Protein AF-A0A359CI62-F1 (afdb_monomer_lite)

Secondary structure (DSSP, 8-state):
---HHHHHHHHHHHHHIIIIIHHHTGGGT-HHHHHHHHHHHHHHHHHHHHHHHHHHHHH-GGGS-SS---PPPHHHHHHHHHHHHHHHHHHHHHHHHHHHHHHHHHHHHHHHHHHHHHHHHHHHHTS-HHHHHHHHHHHHHHHHH-HHHHHHHHHHHHHHHHIIIIIT-SS-EEHHHHHHHHHHHHHHHHTTS-TTEEEEEEEE--TT---EE-TTTTHHHHHHHHHHS--SSS-EEEEEEEE-

Radius of gyration: 39.02 Å; chains: 1; bounding box: 90×41×99 Å

Foldseek 3Di:
DDDPLLVVLLVVLLCCLQPPLCVPAVVVVNVVVSVVVLVVSLVVSLVCVVVVVVVVCVVCVVPPPPDPPVPPDSVVVSVVSSVVSVVSSVVSNVVVVVVVVVVVVVVVVVVVVVVVVVVVVVLVPLDDPVVVVVLVVLLVVCVVVPVVLSVVLVVLVVVLVCCSPPVQPDQKDFPLSLVVNVVSVVVNLVSVADPLEEEAEAAADDNPGPDIDRHSPCVVVVVCCSVPQGDPPHRGYHYYHHHD

Structure (mmCIF, N/CA/C/O backbone):
data_AF-A0A359CI62-F1
#
_entry.id   AF-A0A359CI62-F1
#
loop_
_atom_site.group_PDB
_atom_site.id
_atom_site.type_symbol
_atom_site.label_atom_id
_atom_site.label_alt_id
_atom_site.label_comp_id
_atom_site.label_asym_id
_atom_site.label_entity_id
_atom_site.label_seq_id
_atom_site.pdbx_PDB_ins_code
_atom_site.Cartn_x
_atom_site.Cartn_y
_atom_site.Cartn_z
_atom_site.occupancy
_atom_site.B_iso_or_equiv
_atom_site.auth_seq_id
_atom_site.auth_comp_id
_atom_site.auth_asym_id
_atom_site.auth_atom_id
_atom_site.pdbx_PDB_model_num
ATOM 1 N N . MET A 1 1 ? 40.832 14.333 -34.662 1.00 48.12 1 MET A N 1
ATOM 2 C CA . MET A 1 1 ? 39.454 14.863 -34.586 1.00 48.12 1 MET A CA 1
ATOM 3 C C . MET A 1 1 ? 38.521 13.876 -35.266 1.00 48.12 1 MET A C 1
ATOM 5 O O . MET A 1 1 ? 38.880 13.389 -36.332 1.00 48.12 1 MET A O 1
ATOM 9 N N . ARG A 1 2 ? 37.396 13.521 -34.630 1.00 62.22 2 ARG A N 1
ATOM 10 C CA . ARG A 1 2 ? 36.335 12.732 -35.280 1.00 62.22 2 ARG A CA 1
ATOM 11 C C . ARG A 1 2 ? 35.661 13.588 -36.348 1.00 62.22 2 ARG A C 1
ATOM 13 O O . ARG A 1 2 ? 35.608 14.807 -36.196 1.00 62.22 2 ARG A O 1
ATOM 20 N N . SER A 1 3 ? 35.203 12.973 -37.430 1.00 77.56 3 SER A N 1
ATOM 21 C CA . SER A 1 3 ? 34.545 13.717 -38.504 1.00 77.56 3 SER A CA 1
ATOM 22 C C . SER A 1 3 ? 33.112 14.093 -38.096 1.00 77.56 3 SER A C 1
ATOM 24 O O . SER A 1 3 ? 32.479 13.397 -37.300 1.00 77.56 3 SER A O 1
ATOM 26 N N . VAL A 1 4 ? 32.581 15.192 -38.640 1.00 81.31 4 VAL A N 1
ATOM 27 C CA . VAL A 1 4 ? 31.184 15.611 -38.404 1.00 81.31 4 VAL A CA 1
ATOM 28 C C . VAL A 1 4 ? 30.179 14.470 -38.681 1.00 81.31 4 VAL A C 1
ATOM 30 O O . VAL A 1 4 ? 29.302 14.249 -37.844 1.00 81.31 4 VAL A O 1
ATOM 33 N N . PRO A 1 5 ? 30.326 13.660 -39.754 1.00 81.50 5 PRO A N 1
ATOM 34 C CA . PRO A 1 5 ? 29.465 12.497 -39.984 1.00 81.50 5 PRO A CA 1
ATOM 35 C C . PRO A 1 5 ? 29.514 11.437 -38.868 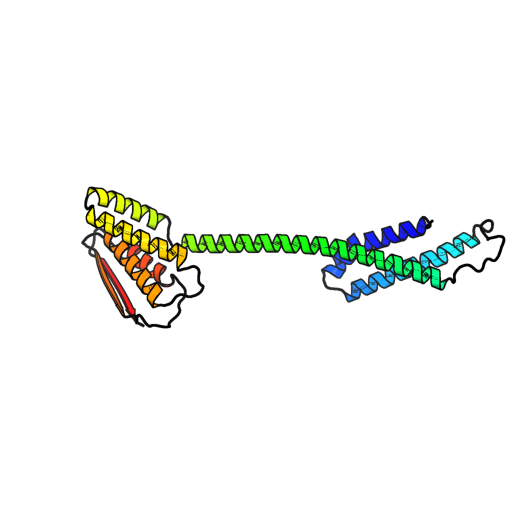1.00 81.50 5 PRO A C 1
ATOM 37 O O . PRO A 1 5 ? 28.474 10.880 -38.506 1.00 81.50 5 PRO A O 1
ATOM 40 N N . GLU A 1 6 ? 30.692 11.163 -38.291 1.00 80.19 6 GLU A N 1
ATOM 41 C CA . GLU A 1 6 ? 30.827 10.218 -37.169 1.00 80.19 6 GLU A CA 1
ATOM 42 C C . GLU A 1 6 ? 30.037 10.710 -35.944 1.00 80.19 6 GLU A C 1
ATOM 44 O O . GLU A 1 6 ? 29.322 9.930 -35.316 1.00 80.19 6 GLU A O 1
ATOM 49 N N . MET A 1 7 ? 30.108 12.009 -35.632 1.00 86.25 7 MET A N 1
ATOM 50 C CA . MET A 1 7 ? 29.365 12.603 -34.511 1.00 86.25 7 MET A CA 1
ATOM 51 C C . MET A 1 7 ? 27.849 12.521 -34.715 1.00 86.25 7 MET A C 1
ATOM 53 O O . MET A 1 7 ? 27.131 12.111 -33.802 1.00 86.25 7 MET A O 1
ATOM 57 N N . LEU A 1 8 ? 27.366 12.839 -35.921 1.00 88.44 8 LEU A N 1
ATOM 58 C CA . LEU A 1 8 ? 25.945 12.735 -36.267 1.00 88.44 8 LEU A CA 1
ATOM 59 C C . LEU A 1 8 ? 25.423 11.302 -36.133 1.00 88.44 8 LEU A C 1
ATOM 61 O O . LEU A 1 8 ? 24.310 11.094 -35.658 1.00 88.44 8 LEU A O 1
ATOM 65 N N . SER A 1 9 ? 26.242 10.308 -36.476 1.00 87.69 9 SER A N 1
ATOM 66 C CA . SER A 1 9 ? 25.863 8.898 -36.339 1.00 87.69 9 SER A CA 1
ATOM 67 C C . SER A 1 9 ? 25.713 8.465 -34.887 1.00 87.69 9 SER A C 1
ATOM 69 O O . SER A 1 9 ? 24.786 7.725 -34.567 1.00 87.69 9 SER A O 1
ATOM 71 N N . PHE A 1 10 ? 26.572 8.953 -33.986 1.00 89.31 10 PHE A N 1
ATOM 72 C CA . PHE A 1 10 ? 26.412 8.678 -32.556 1.00 89.31 10 PHE A CA 1
ATOM 73 C C . PHE A 1 10 ? 25.137 9.298 -31.995 1.00 89.31 10 PHE A C 1
ATOM 75 O O . PHE A 1 10 ? 24.418 8.625 -31.260 1.00 89.31 10 PHE A O 1
ATOM 82 N N . LEU A 1 11 ? 24.837 10.547 -32.365 1.00 92.12 11 LEU A N 1
ATOM 83 C CA . LEU A 1 11 ? 23.599 11.209 -31.955 1.00 92.12 11 LEU A CA 1
ATOM 84 C C . LEU A 1 11 ? 22.376 10.458 -32.486 1.00 92.12 11 LEU A C 1
ATOM 86 O O . LEU A 1 11 ? 21.442 10.206 -31.730 1.00 92.12 11 LEU A O 1
ATOM 90 N N . LEU A 1 12 ? 22.403 10.039 -33.752 1.00 92.44 12 LEU A N 1
ATOM 91 C CA . LEU A 1 12 ? 21.307 9.297 -34.367 1.00 92.44 12 LEU A CA 1
ATOM 92 C C . LEU A 1 12 ? 21.067 7.960 -33.658 1.00 92.44 12 LEU A C 1
ATOM 94 O O . LEU A 1 12 ? 19.936 7.687 -33.262 1.00 92.44 12 LEU A O 1
ATOM 98 N N . VAL A 1 13 ? 22.111 7.152 -33.434 1.00 93.44 13 VAL A N 1
ATOM 99 C CA . VAL A 1 13 ? 21.974 5.874 -32.711 1.00 93.44 13 VAL A CA 1
ATOM 100 C C . VAL A 1 13 ? 21.476 6.088 -31.293 1.00 93.44 13 VAL A C 1
ATOM 102 O O . VAL A 1 13 ? 20.589 5.356 -30.855 1.00 93.44 13 VAL A O 1
ATOM 105 N N . PHE A 1 14 ? 22.023 7.082 -30.589 1.00 94.44 14 PHE A N 1
ATOM 106 C CA . PHE A 1 14 ? 21.617 7.391 -29.226 1.00 94.44 14 PHE A CA 1
ATOM 107 C C . PHE A 1 14 ? 20.137 7.755 -29.163 1.00 94.44 14 PHE A C 1
ATOM 109 O O . PHE A 1 14 ? 19.388 7.117 -28.432 1.00 94.44 14 PHE A O 1
ATOM 116 N N . TYR A 1 15 ? 19.694 8.739 -29.948 1.00 93.88 15 TYR A N 1
ATOM 117 C CA . TYR A 1 15 ? 18.324 9.236 -29.875 1.00 93.88 15 TYR A CA 1
ATOM 118 C C . TYR A 1 15 ? 17.301 8.239 -30.414 1.00 93.88 15 TYR A C 1
ATOM 120 O O . TYR A 1 15 ? 16.220 8.115 -29.837 1.00 93.88 15 TYR A O 1
ATOM 128 N N . LEU A 1 16 ? 17.635 7.484 -31.464 1.00 94.38 16 LEU A N 1
ATOM 129 C CA . LEU A 1 16 ? 16.753 6.444 -31.993 1.00 94.38 16 LEU A CA 1
ATOM 130 C C . LEU A 1 16 ? 16.587 5.311 -30.972 1.00 94.38 16 LEU A C 1
ATOM 132 O O . LEU A 1 16 ? 15.461 4.878 -30.711 1.00 94.38 16 LEU A O 1
ATOM 136 N N . ASN A 1 17 ? 17.671 4.891 -30.310 1.00 94.94 17 ASN A N 1
ATOM 137 C CA . ASN A 1 17 ? 17.558 3.940 -29.209 1.00 94.94 17 ASN A CA 1
ATOM 138 C C . ASN A 1 17 ? 16.770 4.508 -28.034 1.00 94.94 17 ASN A C 1
ATOM 140 O O . ASN A 1 17 ? 15.806 3.887 -27.581 1.00 94.94 17 ASN A O 1
ATOM 144 N N . TYR A 1 18 ? 17.151 5.701 -27.580 1.00 93.38 18 TYR A N 1
ATOM 145 C CA . TYR A 1 18 ? 16.570 6.360 -26.423 1.00 93.38 18 TYR A CA 1
ATOM 146 C C . TYR A 1 18 ? 15.063 6.561 -26.600 1.00 93.38 18 TYR A C 1
ATOM 148 O O . TYR A 1 18 ? 14.291 6.123 -25.749 1.00 93.38 18 TYR A O 1
ATOM 156 N N . PHE A 1 19 ? 14.599 7.161 -27.699 1.00 93.38 19 PHE A N 1
ATOM 157 C CA . PHE A 1 19 ? 13.183 7.499 -27.875 1.00 93.38 19 PHE A CA 1
ATOM 158 C C . PHE A 1 19 ? 12.323 6.368 -28.446 1.00 93.38 19 PHE A C 1
ATOM 160 O O . PHE A 1 19 ? 11.166 6.245 -28.034 1.00 93.38 19 PHE A O 1
ATOM 167 N N . VAL A 1 20 ? 12.860 5.539 -29.349 1.00 93.94 20 VAL A N 1
ATOM 168 C CA . VAL A 1 20 ? 12.059 4.578 -30.126 1.00 93.94 20 VAL A CA 1
ATOM 169 C C . VAL A 1 20 ? 12.298 3.144 -29.663 1.00 93.94 20 VAL A C 1
ATOM 171 O O . VAL A 1 20 ? 11.398 2.542 -29.074 1.00 93.94 20 VAL A O 1
ATOM 174 N N . LEU A 1 21 ? 13.498 2.592 -29.879 1.00 92.06 21 LEU A N 1
ATOM 175 C CA . LEU A 1 21 ? 13.750 1.153 -29.697 1.00 92.06 21 LEU A CA 1
ATOM 176 C C . LEU A 1 21 ? 13.580 0.705 -28.245 1.00 92.06 21 LEU A C 1
ATOM 178 O O . LEU A 1 21 ? 12.961 -0.328 -27.984 1.00 92.06 21 LEU A O 1
ATOM 182 N N . ILE A 1 22 ? 14.076 1.488 -27.284 1.00 93.50 22 ILE A N 1
ATOM 183 C CA . ILE A 1 22 ? 13.964 1.125 -25.870 1.00 93.50 22 ILE A CA 1
ATOM 184 C C . ILE A 1 22 ? 12.496 1.150 -25.426 1.00 93.50 22 ILE A C 1
ATOM 186 O O . ILE A 1 22 ? 11.998 0.175 -24.862 1.00 93.50 22 ILE A O 1
ATOM 190 N N . LYS A 1 23 ? 11.775 2.236 -25.732 1.00 90.19 23 LYS A N 1
ATOM 191 C CA . LYS A 1 23 ? 10.378 2.414 -25.310 1.00 90.19 23 LYS A CA 1
ATOM 192 C C . LYS A 1 23 ? 9.434 1.414 -25.983 1.00 90.19 23 LYS A C 1
ATOM 194 O O . LYS A 1 23 ? 8.545 0.877 -25.328 1.00 90.19 23 LYS A O 1
ATOM 199 N N . GLN A 1 24 ? 9.591 1.185 -27.286 1.00 91.44 24 GLN A N 1
ATOM 200 C CA . GLN A 1 24 ? 8.644 0.384 -28.064 1.00 91.44 24 GLN A CA 1
ATOM 201 C C . GLN A 1 24 ? 8.958 -1.112 -28.062 1.00 91.44 24 GLN A C 1
ATOM 203 O O . GLN A 1 24 ? 8.027 -1.902 -28.210 1.00 91.44 24 GLN A O 1
ATOM 208 N N . VAL A 1 25 ? 10.227 -1.501 -27.895 1.00 91.44 25 VAL A N 1
ATOM 209 C CA . VAL A 1 25 ? 10.670 -2.893 -28.065 1.00 91.44 25 VAL A CA 1
ATOM 210 C C . VAL A 1 25 ? 11.227 -3.454 -26.758 1.00 91.44 25 VAL A C 1
ATOM 212 O O . VAL A 1 25 ? 10.663 -4.408 -26.220 1.00 91.44 25 VAL A O 1
ATOM 215 N N . LEU A 1 26 ? 12.271 -2.833 -26.193 1.00 91.44 26 LEU A N 1
ATOM 216 C CA . LEU A 1 26 ? 12.940 -3.352 -24.991 1.00 91.44 26 LEU A CA 1
ATOM 217 C C . LEU A 1 26 ? 11.992 -3.395 -23.787 1.00 91.44 26 LEU A C 1
ATOM 219 O O . LEU A 1 26 ? 11.875 -4.415 -23.112 1.00 91.44 26 LEU A O 1
ATOM 223 N N . PHE A 1 27 ? 11.257 -2.310 -23.540 1.00 91.88 27 PHE A N 1
ATOM 224 C CA . PHE A 1 27 ? 10.340 -2.230 -22.403 1.00 91.88 27 PHE A CA 1
ATOM 225 C C . PHE A 1 27 ? 9.080 -3.087 -22.549 1.00 91.88 27 PHE A C 1
ATOM 227 O O . PHE A 1 27 ? 8.447 -3.365 -21.532 1.00 91.88 27 PHE A O 1
ATOM 234 N N . LYS A 1 28 ? 8.766 -3.562 -23.762 1.00 91.44 28 LYS A N 1
ATOM 235 C CA . LYS A 1 28 ? 7.701 -4.544 -24.021 1.00 91.44 28 LYS A CA 1
ATOM 236 C C . LYS A 1 28 ? 8.170 -6.002 -23.883 1.00 91.44 28 LYS A C 1
ATOM 238 O O . LYS A 1 28 ? 7.421 -6.907 -24.226 1.00 91.44 28 LYS A O 1
ATOM 243 N N . GLY A 1 29 ? 9.408 -6.240 -23.436 1.00 90.00 29 GLY A N 1
ATOM 244 C CA . GLY A 1 29 ? 9.966 -7.586 -23.250 1.00 90.00 29 GLY A CA 1
ATOM 245 C C . GLY A 1 29 ? 10.457 -8.264 -24.536 1.00 90.00 29 GLY A C 1
ATOM 246 O O . GLY A 1 29 ? 10.879 -9.417 -24.505 1.00 90.00 29 GLY A O 1
ATOM 247 N N . LYS A 1 30 ? 10.457 -7.561 -25.676 1.00 93.00 30 LYS A N 1
ATOM 248 C CA . LYS A 1 30 ? 10.885 -8.085 -26.984 1.00 93.00 30 LYS A CA 1
ATOM 249 C C . LYS A 1 30 ? 12.409 -7.988 -27.165 1.00 93.00 30 LYS A C 1
ATOM 251 O O . LYS A 1 30 ? 12.905 -7.388 -28.115 1.00 93.00 30 LYS A O 1
ATOM 256 N N . THR A 1 31 ? 13.183 -8.586 -26.258 1.00 91.06 31 THR A N 1
ATOM 257 C CA . THR A 1 31 ? 14.655 -8.442 -26.219 1.00 91.06 31 THR A CA 1
ATOM 258 C C . THR A 1 31 ? 15.344 -8.926 -27.502 1.00 91.06 31 THR A C 1
ATOM 260 O O . THR A 1 31 ? 16.281 -8.284 -27.971 1.00 91.06 31 THR A O 1
ATOM 263 N N . LYS A 1 32 ? 14.860 -10.013 -28.122 1.00 92.12 32 LYS A N 1
ATOM 264 C CA . LYS A 1 32 ? 15.421 -10.529 -29.387 1.00 92.12 32 LYS A CA 1
ATOM 265 C C . LYS A 1 32 ? 15.234 -9.543 -30.546 1.00 92.12 32 LYS A C 1
ATOM 267 O O . LYS A 1 32 ? 16.176 -9.299 -31.292 1.00 92.12 32 LYS A O 1
ATOM 272 N N . GLU A 1 33 ? 14.049 -8.938 -30.657 1.00 92.25 33 GLU A N 1
ATOM 273 C CA . GLU A 1 33 ? 13.757 -7.911 -31.668 1.00 92.25 33 GLU A CA 1
ATOM 274 C C . GLU A 1 33 ? 14.608 -6.655 -31.431 1.00 92.25 33 GLU A C 1
ATOM 276 O O . GLU A 1 33 ? 15.147 -6.088 -32.375 1.00 92.25 33 GLU A O 1
ATOM 281 N N . PHE A 1 34 ? 14.800 -6.252 -30.171 1.00 93.75 34 PHE A N 1
ATOM 282 C CA . PHE A 1 34 ? 15.654 -5.114 -29.821 1.00 93.75 34 PHE A CA 1
ATOM 283 C C . PHE A 1 34 ? 17.113 -5.320 -30.252 1.00 93.75 34 PHE A C 1
ATOM 285 O O . PHE A 1 34 ? 17.725 -4.405 -30.810 1.00 93.75 34 PHE A O 1
ATOM 292 N N . ILE A 1 35 ? 17.663 -6.517 -30.017 1.00 93.62 35 ILE A N 1
ATOM 293 C CA . ILE A 1 35 ? 19.017 -6.880 -30.455 1.00 93.62 35 ILE A CA 1
ATOM 294 C C . ILE A 1 35 ? 19.086 -6.880 -31.984 1.00 93.62 35 ILE A C 1
ATOM 296 O O . ILE A 1 35 ? 19.999 -6.282 -32.550 1.00 93.62 35 ILE A O 1
ATOM 300 N N . PHE A 1 36 ? 18.104 -7.489 -32.654 1.00 94.94 36 PHE A N 1
ATOM 301 C CA . PHE A 1 36 ? 18.047 -7.540 -34.114 1.00 94.94 36 PHE A CA 1
ATOM 302 C C . PHE A 1 36 ? 18.028 -6.139 -34.743 1.00 94.94 36 PHE A C 1
ATOM 304 O O . PHE A 1 36 ? 18.861 -5.842 -35.600 1.00 94.94 36 PHE A O 1
ATOM 311 N N . TYR A 1 37 ? 17.150 -5.246 -34.275 1.00 94.38 37 TYR A N 1
ATOM 312 C CA . TYR A 1 37 ? 17.080 -3.877 -34.787 1.00 94.38 37 TYR A CA 1
ATOM 313 C C . TYR A 1 37 ? 18.357 -3.076 -34.513 1.00 94.38 37 TYR A C 1
ATOM 315 O O . TYR A 1 37 ? 18.765 -2.288 -35.362 1.00 94.38 37 TYR A O 1
ATOM 323 N N . ASN A 1 38 ? 19.026 -3.289 -33.374 1.00 93.38 38 ASN A N 1
ATOM 324 C CA . ASN A 1 38 ? 20.305 -2.635 -33.092 1.00 93.38 38 ASN A CA 1
ATOM 325 C C . ASN A 1 38 ? 21.439 -3.147 -33.984 1.00 93.38 38 ASN A C 1
ATOM 327 O O . ASN A 1 38 ? 22.228 -2.342 -34.476 1.00 93.38 38 ASN A O 1
ATOM 331 N N . ILE A 1 39 ? 21.506 -4.454 -34.251 1.00 92.94 39 ILE A N 1
ATOM 332 C CA . ILE A 1 39 ? 22.463 -5.012 -35.217 1.00 92.94 39 ILE A CA 1
ATOM 333 C C . ILE A 1 39 ? 22.204 -4.417 -36.605 1.00 92.94 39 ILE A C 1
ATOM 335 O O . ILE A 1 39 ? 23.144 -3.951 -37.250 1.00 92.94 39 ILE A O 1
ATOM 339 N N . LEU A 1 40 ? 20.944 -4.361 -37.045 1.00 93.94 40 LEU A N 1
ATOM 340 C CA . LEU A 1 40 ? 20.565 -3.773 -38.332 1.00 93.94 40 LEU A CA 1
ATOM 341 C C . LEU A 1 40 ? 20.927 -2.279 -38.416 1.00 93.94 40 LEU A C 1
ATOM 343 O O . LEU A 1 40 ? 21.488 -1.828 -39.411 1.00 93.94 40 LEU A O 1
ATOM 347 N N . LEU A 1 41 ? 20.661 -1.513 -37.356 1.00 92.44 41 LEU A N 1
ATOM 348 C CA . LEU A 1 41 ? 20.977 -0.086 -37.283 1.00 92.44 41 LEU A CA 1
ATOM 349 C C . LEU A 1 41 ? 22.490 0.163 -37.350 1.00 92.44 41 LEU A C 1
ATOM 351 O O . LEU A 1 41 ? 22.952 0.994 -38.132 1.00 92.44 41 LEU A O 1
ATOM 355 N N . ILE A 1 42 ? 23.272 -0.569 -36.552 1.00 90.69 42 ILE A N 1
ATOM 356 C CA . ILE A 1 42 ? 24.731 -0.414 -36.490 1.00 90.69 42 ILE A CA 1
ATOM 357 C C . ILE A 1 42 ? 25.375 -0.835 -37.812 1.00 90.69 42 ILE A C 1
ATOM 359 O O . ILE A 1 42 ? 26.247 -0.127 -38.316 1.00 90.69 42 ILE A O 1
ATOM 363 N N . THR A 1 43 ? 24.939 -1.954 -38.396 1.00 88.75 43 THR A N 1
ATOM 364 C CA . THR A 1 43 ? 25.446 -2.419 -39.696 1.00 88.75 43 THR A CA 1
ATOM 365 C C . THR A 1 43 ? 25.083 -1.450 -40.820 1.00 88.75 43 THR A C 1
ATOM 367 O O . THR A 1 43 ? 25.960 -1.089 -41.603 1.00 88.75 43 THR A O 1
ATOM 370 N N . GLY A 1 44 ? 23.848 -0.940 -40.855 1.00 89.44 44 GLY A N 1
ATOM 371 C CA . GLY A 1 44 ? 23.417 0.067 -41.828 1.00 89.44 44 GLY A CA 1
ATOM 372 C C . GLY A 1 44 ? 24.247 1.353 -41.761 1.00 89.44 44 GLY A C 1
ATOM 373 O O . GLY A 1 44 ? 24.724 1.839 -42.786 1.00 89.44 44 GLY A O 1
ATOM 374 N N . ILE A 1 45 ? 24.504 1.866 -40.555 1.00 88.94 45 ILE A N 1
ATOM 375 C CA . ILE A 1 45 ? 25.352 3.051 -40.350 1.00 88.94 45 ILE A CA 1
ATOM 376 C C . ILE A 1 45 ? 26.810 2.769 -40.728 1.00 88.94 45 ILE A C 1
ATOM 378 O O . ILE A 1 45 ? 27.458 3.615 -41.345 1.00 88.94 45 ILE A O 1
ATOM 382 N N . ALA A 1 46 ? 27.336 1.585 -40.402 1.00 85.62 46 ALA A N 1
ATOM 383 C CA . ALA A 1 46 ? 28.700 1.203 -40.760 1.00 85.62 46 ALA A CA 1
ATOM 384 C C . ALA A 1 46 ? 28.901 1.134 -42.284 1.00 85.62 46 ALA A C 1
ATOM 386 O O . ALA A 1 46 ? 29.913 1.628 -42.786 1.00 85.62 46 ALA A O 1
ATOM 387 N N . LEU A 1 47 ? 27.930 0.583 -43.024 1.00 86.06 47 LEU A N 1
ATOM 388 C CA . LEU A 1 47 ? 27.953 0.554 -44.489 1.00 86.06 47 LEU A CA 1
ATOM 389 C C . LEU A 1 47 ? 27.840 1.963 -45.078 1.00 86.06 47 LEU A C 1
ATOM 391 O O . LEU A 1 47 ? 28.635 2.321 -45.946 1.00 86.06 47 LEU A O 1
ATOM 395 N N . LEU A 1 48 ? 26.919 2.788 -44.567 1.00 87.31 48 LEU A N 1
ATOM 396 C CA . LEU A 1 48 ? 26.758 4.179 -45.002 1.00 87.31 48 LEU A CA 1
ATOM 397 C C . LEU A 1 48 ? 28.057 4.972 -44.818 1.00 87.31 48 LEU A C 1
ATOM 399 O O . LEU A 1 48 ? 28.472 5.699 -45.719 1.00 87.31 48 LEU A O 1
ATOM 403 N N . MET A 1 49 ? 28.741 4.779 -43.690 1.00 83.00 49 MET A N 1
ATOM 404 C CA . MET A 1 49 ? 30.045 5.389 -43.429 1.00 83.00 49 MET A CA 1
ATOM 405 C C . MET A 1 49 ? 31.131 4.899 -44.383 1.00 83.00 49 MET A C 1
ATOM 407 O O . MET A 1 49 ? 31.916 5.705 -44.881 1.00 83.00 49 MET A O 1
ATOM 411 N N . HIS A 1 50 ? 31.189 3.592 -44.641 1.00 82.38 50 HIS A N 1
ATOM 412 C CA . HIS A 1 50 ? 32.197 3.010 -45.521 1.00 82.38 50 HIS A CA 1
ATOM 413 C C . HIS A 1 50 ? 32.047 3.514 -46.963 1.00 82.38 50 HIS A C 1
ATOM 415 O O . HIS A 1 50 ? 32.991 4.078 -47.519 1.00 82.38 50 HIS A O 1
ATOM 421 N N . TYR A 1 51 ? 30.851 3.387 -47.539 1.00 84.50 51 TYR A N 1
ATOM 422 C CA . TYR A 1 51 ? 30.588 3.814 -48.913 1.00 84.50 51 TYR A CA 1
ATOM 423 C C . TYR A 1 51 ? 30.580 5.334 -49.063 1.00 84.50 51 TYR A C 1
ATOM 425 O O . TYR A 1 51 ? 31.141 5.849 -50.027 1.00 84.50 51 TYR A O 1
ATOM 433 N N . GLY A 1 52 ? 30.025 6.071 -48.096 1.00 83.44 52 GLY A N 1
ATOM 434 C CA . GLY A 1 52 ? 30.055 7.534 -48.104 1.00 83.44 52 GLY A CA 1
ATOM 435 C C . GLY A 1 52 ? 31.484 8.079 -48.112 1.00 83.44 52 GLY A C 1
ATOM 436 O O . GLY A 1 52 ? 31.787 9.024 -48.841 1.00 83.44 52 GLY A O 1
ATOM 437 N N . TYR A 1 53 ? 32.393 7.438 -47.371 1.00 79.75 53 TYR A N 1
ATOM 438 C CA . TYR A 1 53 ? 33.804 7.813 -47.356 1.00 79.75 53 TYR A CA 1
ATOM 439 C C . TYR A 1 53 ? 34.542 7.477 -48.666 1.00 79.75 53 TYR A C 1
ATOM 441 O O . TYR A 1 53 ? 35.424 8.234 -49.075 1.00 79.75 53 TYR A O 1
ATOM 449 N N . GLU A 1 54 ? 34.207 6.370 -49.337 1.00 78.62 54 GLU A N 1
ATOM 450 C CA . GLU A 1 54 ? 34.753 6.046 -50.668 1.00 78.62 54 GLU A CA 1
ATOM 451 C C . GLU A 1 54 ? 34.237 7.013 -51.748 1.00 78.62 54 GLU A C 1
ATOM 453 O O . GLU A 1 54 ? 35.026 7.552 -52.525 1.00 78.62 54 GLU A O 1
ATOM 458 N N . ILE A 1 55 ? 32.935 7.320 -51.751 1.00 82.75 55 ILE A N 1
ATOM 459 C CA . ILE A 1 55 ? 32.317 8.261 -52.701 1.00 82.75 55 ILE A CA 1
ATOM 460 C C . ILE A 1 55 ? 32.900 9.669 -52.535 1.00 82.75 55 ILE A C 1
ATOM 462 O O . ILE A 1 55 ? 33.279 10.303 -53.520 1.00 82.75 55 ILE A O 1
ATOM 466 N N . TYR A 1 56 ? 33.048 10.147 -51.295 1.00 81.38 56 TYR A N 1
ATOM 467 C CA . TYR A 1 56 ? 33.656 11.451 -51.014 1.00 81.38 56 TYR A CA 1
ATOM 468 C C . TYR A 1 56 ? 35.086 11.562 -51.572 1.00 81.38 56 TYR A C 1
ATOM 470 O O . TYR A 1 56 ? 35.459 12.600 -52.124 1.00 81.38 56 TYR A O 1
ATOM 478 N N . ARG A 1 57 ? 35.877 10.482 -51.470 1.00 75.69 57 ARG A N 1
ATOM 479 C CA . ARG A 1 57 ? 37.242 10.399 -52.024 1.00 75.69 57 ARG A CA 1
ATOM 480 C C . ARG A 1 57 ? 37.275 10.294 -53.549 1.00 75.69 57 ARG A C 1
ATOM 482 O O . ARG A 1 57 ? 38.252 10.726 -54.163 1.00 75.69 57 ARG A O 1
ATOM 489 N N . PHE A 1 58 ? 36.250 9.702 -54.158 1.00 77.75 58 PHE A N 1
ATOM 490 C CA . PHE A 1 58 ? 36.115 9.646 -55.611 1.00 77.75 58 PHE A CA 1
ATOM 491 C C . PHE A 1 58 ? 35.808 11.030 -56.194 1.00 77.75 58 PHE A C 1
ATOM 493 O O . PHE A 1 58 ? 36.475 11.445 -57.139 1.00 77.75 58 PHE A O 1
ATOM 500 N N . LEU A 1 59 ? 34.857 11.749 -55.589 1.00 80.62 59 LEU A N 1
ATOM 501 C CA . LEU A 1 59 ? 34.397 13.061 -56.053 1.00 80.62 59 LEU A CA 1
ATOM 502 C C . LEU A 1 59 ? 35.414 14.183 -55.819 1.00 80.62 59 LEU A C 1
ATOM 504 O O . LEU A 1 59 ? 35.475 15.107 -56.622 1.00 80.62 59 LEU A O 1
ATOM 508 N N . ASN A 1 60 ? 36.230 14.100 -54.763 1.00 78.50 60 ASN A N 1
ATOM 509 C CA . ASN A 1 60 ? 37.237 15.117 -54.455 1.00 78.50 60 ASN A CA 1
ATOM 510 C C . ASN A 1 60 ? 38.663 14.540 -54.546 1.00 78.50 60 ASN A C 1
ATOM 512 O O . ASN A 1 60 ? 39.288 14.239 -53.521 1.00 78.50 60 ASN A O 1
ATOM 516 N N . PRO A 1 61 ? 39.203 14.366 -55.768 1.00 71.88 61 PRO A N 1
ATOM 517 C CA . PRO A 1 61 ? 40.509 13.749 -55.981 1.00 71.88 61 PRO A CA 1
ATOM 518 C C . PRO A 1 61 ? 41.681 14.563 -55.407 1.00 71.88 61 PRO A C 1
ATOM 520 O O . PRO A 1 61 ? 42.731 13.979 -55.144 1.00 71.88 61 PRO A O 1
ATOM 523 N N . GLU A 1 62 ? 41.509 15.862 -55.140 1.00 67.62 62 GLU A N 1
ATOM 524 C CA . GLU A 1 62 ? 42.524 16.719 -54.498 1.00 67.62 62 GLU A CA 1
ATOM 525 C C . GLU A 1 62 ? 42.843 16.315 -53.050 1.00 67.62 62 GLU A C 1
ATOM 527 O O . GLU A 1 62 ? 43.951 16.543 -52.569 1.00 67.62 62 GLU A O 1
ATOM 532 N N . PHE A 1 63 ? 41.913 15.641 -52.364 1.00 63.06 63 PHE A N 1
ATOM 533 C CA . PHE A 1 63 ? 42.129 15.120 -51.009 1.00 63.06 63 PHE A CA 1
ATOM 534 C C . PHE A 1 63 ? 42.757 13.720 -51.000 1.00 63.06 63 PHE A C 1
ATOM 536 O O . PHE A 1 63 ? 42.863 13.090 -49.942 1.00 63.06 63 PHE A O 1
ATOM 543 N N . ARG A 1 64 ? 43.188 13.199 -52.160 1.00 64.38 64 ARG A N 1
ATOM 544 C CA . ARG A 1 64 ? 43.985 11.970 -52.207 1.00 64.38 64 ARG A CA 1
ATOM 545 C C . ARG A 1 64 ? 45.359 12.268 -51.595 1.00 64.38 64 ARG A C 1
ATOM 547 O O . ARG A 1 64 ? 46.061 13.153 -52.079 1.00 64.38 64 ARG A O 1
ATOM 554 N N . PRO A 1 65 ? 45.782 11.553 -50.540 1.00 59.56 65 PRO A N 1
ATOM 555 C CA . PRO A 1 65 ? 47.071 11.820 -49.920 1.00 59.56 65 PRO A CA 1
ATOM 556 C C . PRO A 1 65 ? 48.200 11.600 -50.940 1.00 59.56 65 PRO A C 1
ATOM 558 O O . PRO A 1 65 ? 48.310 10.523 -51.523 1.00 59.56 65 PRO A O 1
ATOM 561 N N . ARG A 1 66 ? 49.063 12.613 -51.126 1.00 57.66 66 ARG A N 1
ATOM 562 C CA . ARG A 1 66 ? 50.236 12.582 -52.033 1.00 57.66 66 ARG A CA 1
ATOM 563 C C . ARG A 1 66 ? 51.230 11.451 -51.726 1.00 57.66 66 ARG A C 1
ATOM 565 O O . ARG A 1 66 ? 52.036 11.101 -52.578 1.00 57.66 66 ARG A O 1
ATOM 572 N N . PHE A 1 67 ? 51.145 10.852 -50.537 1.00 55.19 67 PHE A N 1
ATOM 573 C CA . PHE A 1 67 ? 51.906 9.674 -50.132 1.00 55.19 67 PHE A CA 1
ATOM 574 C C . PHE A 1 67 ? 50.962 8.529 -49.753 1.00 55.19 67 PHE A C 1
ATOM 576 O O . PHE A 1 67 ? 50.086 8.698 -48.901 1.00 55.19 67 PHE A O 1
ATOM 583 N N . ARG A 1 68 ? 51.200 7.330 -50.309 1.00 54.03 68 ARG A N 1
ATOM 584 C CA . ARG A 1 68 ? 50.633 6.054 -49.834 1.00 54.03 68 ARG A CA 1
ATOM 585 C C . ARG A 1 68 ? 51.199 5.721 -48.443 1.00 54.03 68 ARG A C 1
ATOM 587 O O . ARG A 1 68 ? 51.954 4.770 -48.275 1.00 54.03 68 ARG A O 1
ATOM 594 N N . ARG A 1 69 ? 50.839 6.483 -47.406 1.00 57.00 69 ARG A N 1
ATOM 595 C CA . ARG A 1 69 ? 50.884 5.938 -46.045 1.00 57.00 69 ARG A CA 1
ATOM 596 C C . ARG A 1 69 ? 49.842 4.828 -46.011 1.00 57.00 69 ARG A C 1
ATOM 598 O O . ARG A 1 69 ? 48.680 5.074 -46.327 1.00 57.00 69 ARG A O 1
ATOM 605 N N . ARG A 1 70 ? 50.266 3.603 -45.692 1.00 55.03 70 ARG A N 1
ATOM 606 C CA . ARG A 1 70 ? 49.369 2.464 -45.473 1.00 55.03 70 ARG A CA 1
ATOM 607 C C . ARG A 1 70 ? 48.478 2.845 -44.288 1.00 55.03 70 ARG A C 1
ATOM 609 O O . ARG A 1 70 ? 48.903 2.762 -43.141 1.00 55.03 70 ARG A O 1
ATOM 616 N N . GLY A 1 71 ? 47.307 3.408 -44.581 1.00 61.28 71 GLY A N 1
ATOM 617 C CA . GLY A 1 71 ? 46.327 3.761 -43.564 1.00 61.28 71 GLY A CA 1
ATOM 618 C C . GLY A 1 71 ? 45.923 2.516 -42.770 1.00 61.28 71 GLY A C 1
ATOM 619 O O . GLY A 1 71 ? 46.148 1.394 -43.239 1.00 61.28 71 GLY A O 1
ATOM 620 N N . PRO A 1 72 ? 45.347 2.684 -41.569 1.00 65.19 72 PRO A N 1
ATOM 621 C CA . PRO A 1 72 ? 44.819 1.555 -40.814 1.00 65.19 72 PRO A CA 1
ATOM 622 C C . PRO A 1 72 ? 43.863 0.728 -41.686 1.00 65.19 72 PRO A C 1
ATOM 624 O O . PRO A 1 72 ? 43.132 1.279 -42.511 1.00 65.19 72 PRO A O 1
ATOM 627 N N . SER A 1 73 ? 43.896 -0.597 -41.511 1.00 75.19 73 SER A N 1
ATOM 628 C CA . SER A 1 73 ? 43.059 -1.540 -42.265 1.00 75.19 73 SER A CA 1
ATOM 629 C C . SER A 1 73 ? 41.584 -1.102 -42.253 1.00 75.19 73 SER A C 1
ATOM 631 O O . SER A 1 73 ? 41.098 -0.697 -41.191 1.00 75.19 73 SER A O 1
ATOM 633 N N . PRO A 1 74 ? 40.836 -1.221 -43.368 1.00 73.38 74 PRO A N 1
ATOM 634 C CA . PRO A 1 74 ? 39.400 -0.929 -43.402 1.00 73.38 74 PRO A CA 1
ATOM 635 C C . PRO A 1 74 ? 38.618 -1.634 -42.284 1.00 73.38 74 PRO A C 1
ATOM 637 O O . PRO A 1 74 ? 37.726 -1.046 -41.676 1.00 73.38 74 PRO A O 1
ATOM 640 N N . TRP A 1 75 ? 39.028 -2.856 -41.930 1.00 73.81 75 TRP A N 1
ATOM 641 C CA . TRP A 1 75 ? 38.460 -3.618 -40.818 1.00 73.81 75 TRP A CA 1
ATOM 642 C C . TRP A 1 75 ? 38.645 -2.939 -39.460 1.00 73.81 75 TRP A C 1
ATOM 644 O O . TRP A 1 75 ? 37.724 -2.933 -38.650 1.00 73.81 75 TRP A O 1
ATOM 654 N N . PHE A 1 76 ? 39.796 -2.310 -39.216 1.00 80.81 76 PHE A N 1
ATOM 655 C CA . PHE A 1 76 ? 40.042 -1.576 -37.974 1.00 80.81 76 PHE A CA 1
ATOM 656 C C . PHE A 1 76 ? 39.096 -0.376 -37.836 1.00 80.81 76 PHE A C 1
ATOM 658 O O . PHE A 1 76 ? 38.558 -0.133 -36.757 1.00 80.81 76 PHE A O 1
ATOM 665 N N . PHE A 1 77 ? 38.845 0.351 -38.930 1.00 76.44 77 PHE A N 1
ATOM 666 C CA . PHE A 1 77 ? 37.902 1.472 -38.940 1.00 76.44 77 PHE A CA 1
ATOM 667 C C . PHE A 1 77 ? 36.467 1.012 -38.642 1.00 76.44 77 PHE A C 1
ATOM 669 O O . PHE A 1 77 ? 35.795 1.606 -37.798 1.00 76.44 77 PHE A O 1
ATOM 676 N N . VAL A 1 78 ? 36.023 -0.078 -39.279 1.00 79.38 78 VAL A N 1
ATOM 677 C CA . VAL A 1 78 ? 34.689 -0.658 -39.060 1.00 79.38 78 VAL A CA 1
ATOM 678 C C . VAL A 1 78 ? 34.524 -1.130 -37.617 1.00 79.38 78 VAL A C 1
ATOM 680 O O . VAL A 1 78 ? 33.568 -0.727 -36.957 1.00 79.38 78 VAL A O 1
ATOM 683 N N . ILE A 1 79 ? 35.477 -1.909 -37.095 1.00 83.25 79 ILE A N 1
ATOM 684 C CA . ILE A 1 79 ? 35.429 -2.429 -35.722 1.00 83.25 79 ILE A CA 1
ATOM 685 C C . ILE A 1 79 ? 35.406 -1.278 -34.711 1.00 83.25 79 ILE A C 1
ATOM 687 O O . ILE A 1 79 ? 34.549 -1.259 -33.833 1.00 83.25 79 ILE A O 1
ATOM 691 N N . ARG A 1 80 ? 36.285 -0.278 -34.856 1.00 84.69 80 ARG A N 1
ATOM 692 C CA . ARG A 1 80 ? 36.355 0.890 -33.957 1.00 84.69 80 ARG A CA 1
ATOM 693 C C . ARG A 1 80 ? 35.049 1.696 -33.921 1.00 84.69 80 ARG A C 1
ATOM 695 O O . ARG A 1 80 ? 34.650 2.201 -32.869 1.00 84.69 80 ARG A O 1
ATOM 702 N N . ASN A 1 81 ? 34.397 1.873 -35.069 1.00 83.31 81 ASN A N 1
ATOM 703 C CA . ASN A 1 81 ? 33.133 2.605 -35.132 1.00 83.31 81 ASN A CA 1
ATOM 704 C C . ASN A 1 81 ? 31.977 1.763 -34.579 1.00 83.31 81 ASN A C 1
ATOM 706 O O . ASN A 1 81 ? 31.179 2.279 -33.801 1.00 83.31 81 ASN A O 1
ATOM 710 N N . ALA A 1 82 ? 31.935 0.465 -34.891 1.00 84.88 82 ALA A N 1
ATOM 711 C CA . ALA A 1 82 ? 30.948 -0.460 -34.339 1.00 84.88 82 ALA A CA 1
ATOM 712 C C . ALA A 1 82 ? 31.033 -0.541 -32.806 1.00 84.88 82 ALA A C 1
ATOM 714 O O . ALA A 1 82 ? 30.008 -0.422 -32.137 1.00 84.88 82 ALA A O 1
ATOM 715 N N . THR A 1 83 ? 32.237 -0.645 -32.230 1.00 87.94 83 THR A N 1
ATOM 716 C CA . THR A 1 83 ? 32.419 -0.634 -30.768 1.00 87.94 83 THR A CA 1
ATOM 717 C C . THR A 1 83 ? 31.954 0.681 -30.146 1.00 87.94 83 THR A C 1
ATOM 719 O O . THR A 1 83 ? 31.268 0.664 -29.128 1.00 87.94 83 THR A O 1
ATOM 722 N N . SER A 1 84 ? 32.237 1.824 -30.780 1.00 88.12 84 SER A N 1
ATOM 723 C CA . SER A 1 84 ? 31.759 3.130 -30.300 1.00 88.12 84 SER A CA 1
ATOM 724 C C . SER A 1 84 ? 30.224 3.250 -30.338 1.00 88.12 84 SER A C 1
ATOM 726 O O . SER A 1 84 ? 29.631 3.789 -29.404 1.00 88.12 84 SER A O 1
ATOM 728 N N . LEU A 1 85 ? 29.563 2.735 -31.383 1.00 90.06 85 LEU A N 1
ATOM 729 C CA . LEU A 1 85 ? 28.094 2.741 -31.503 1.00 90.06 85 LEU A CA 1
ATOM 730 C C . LEU A 1 85 ? 27.428 1.778 -30.508 1.00 90.06 85 LEU A C 1
ATOM 732 O O . LEU A 1 85 ? 26.374 2.096 -29.950 1.00 90.06 85 LEU A O 1
ATOM 736 N N . LEU A 1 86 ? 28.059 0.632 -30.240 1.00 91.25 86 LEU A N 1
ATOM 737 C CA . LEU A 1 86 ? 27.628 -0.300 -29.197 1.00 91.25 86 LEU A CA 1
ATOM 738 C C . LEU A 1 86 ? 27.684 0.351 -27.812 1.00 91.25 86 LEU A C 1
ATOM 740 O O . LEU A 1 86 ? 26.707 0.271 -27.070 1.00 91.25 86 LEU A O 1
ATOM 744 N N . LEU A 1 87 ? 28.773 1.055 -27.485 1.00 92.88 87 LEU A N 1
ATOM 745 C CA . LEU A 1 87 ? 28.881 1.801 -26.227 1.00 92.88 87 LEU A CA 1
ATOM 746 C C . LEU A 1 87 ? 27.797 2.879 -26.109 1.00 92.88 87 LEU A C 1
ATOM 748 O O . LEU A 1 87 ? 27.198 3.029 -25.048 1.00 92.88 87 LEU A O 1
ATOM 752 N N . MET A 1 88 ? 27.496 3.587 -27.201 1.00 92.56 88 MET A N 1
ATOM 753 C CA . MET A 1 88 ? 26.448 4.611 -27.211 1.00 92.56 88 MET A CA 1
ATOM 754 C C . MET A 1 88 ? 25.048 4.019 -26.992 1.00 92.56 88 MET A C 1
ATOM 756 O O . MET A 1 88 ? 24.240 4.560 -26.236 1.00 92.56 88 MET A O 1
ATOM 760 N N . THR A 1 89 ? 24.780 2.863 -27.600 1.00 92.81 89 THR A N 1
ATOM 761 C CA . THR A 1 89 ? 23.556 2.090 -27.353 1.00 92.81 89 THR A CA 1
ATOM 762 C C . THR A 1 89 ? 23.486 1.663 -25.887 1.00 92.81 89 THR A C 1
ATOM 764 O O . THR A 1 89 ? 22.473 1.904 -25.231 1.00 92.81 89 THR A O 1
ATOM 767 N N . GLY A 1 90 ? 24.578 1.119 -25.341 1.00 94.56 90 GLY A N 1
ATOM 768 C CA . GLY A 1 90 ? 24.686 0.745 -23.930 1.00 94.56 90 GLY A CA 1
ATOM 769 C C . GLY A 1 90 ? 24.409 1.915 -22.985 1.00 94.56 90 GLY A C 1
ATOM 770 O O . GLY A 1 90 ? 23.636 1.763 -22.044 1.00 94.56 90 GLY A O 1
ATOM 771 N N . LEU A 1 91 ? 24.946 3.103 -23.281 1.00 95.75 91 LEU A N 1
ATOM 772 C CA . LEU A 1 91 ? 24.683 4.321 -22.513 1.00 95.75 91 LEU A CA 1
ATOM 773 C C . LEU A 1 91 ? 23.199 4.713 -22.550 1.00 95.75 91 LEU A C 1
ATOM 775 O O . LEU A 1 91 ? 22.613 4.991 -21.507 1.00 95.75 91 LEU A O 1
ATOM 779 N N . SER A 1 92 ? 22.568 4.691 -23.729 1.00 94.88 92 SER A N 1
ATOM 780 C CA . SER A 1 92 ? 21.136 4.999 -23.854 1.00 94.88 92 SER A CA 1
ATOM 781 C C . SER A 1 92 ? 20.259 4.024 -23.055 1.00 94.88 92 SER A C 1
ATOM 783 O O . SER A 1 92 ? 19.304 4.446 -22.400 1.00 94.88 92 SER A O 1
ATOM 785 N N . VAL A 1 93 ? 20.620 2.734 -23.049 1.00 95.62 93 VAL A N 1
ATOM 786 C CA . VAL A 1 93 ? 19.948 1.692 -22.261 1.00 95.62 93 VAL A CA 1
ATOM 787 C C . VAL A 1 93 ? 20.162 1.927 -20.770 1.00 95.62 93 VAL A C 1
ATOM 789 O O . VAL A 1 93 ? 19.194 1.869 -20.017 1.00 95.62 93 VAL A O 1
ATOM 792 N N . ALA A 1 94 ? 21.389 2.237 -20.345 1.00 96.31 94 ALA A N 1
ATOM 793 C CA . ALA A 1 94 ? 21.715 2.499 -18.947 1.00 96.31 94 ALA A CA 1
ATOM 794 C C . ALA A 1 94 ? 20.916 3.686 -18.385 1.00 96.31 94 ALA A C 1
ATOM 796 O O . ALA A 1 94 ? 20.302 3.560 -17.327 1.00 96.31 94 ALA A O 1
ATOM 797 N N . ILE A 1 95 ? 20.850 4.804 -19.119 1.00 96.12 95 ILE A N 1
ATOM 798 C CA . ILE A 1 95 ? 20.079 5.990 -18.710 1.00 96.12 95 ILE A CA 1
ATOM 799 C C . ILE A 1 95 ? 18.590 5.646 -18.594 1.00 96.12 95 ILE A C 1
ATOM 801 O O . ILE A 1 95 ? 17.978 5.877 -17.553 1.00 96.12 95 ILE A O 1
ATOM 805 N N . ARG A 1 96 ? 18.008 5.027 -19.628 1.00 94.75 96 ARG A N 1
ATOM 806 C CA . ARG A 1 96 ? 16.584 4.656 -19.637 1.00 94.75 96 ARG A CA 1
ATOM 807 C C . ARG A 1 96 ? 16.219 3.644 -18.556 1.00 94.75 96 ARG A C 1
ATOM 809 O O . ARG A 1 96 ? 15.129 3.723 -17.993 1.00 94.75 96 ARG A O 1
ATOM 816 N N . MET A 1 97 ? 17.094 2.678 -18.286 1.00 94.25 97 MET A N 1
ATOM 817 C CA . MET A 1 97 ? 16.877 1.716 -17.208 1.00 94.25 97 MET A CA 1
ATOM 818 C C . MET A 1 97 ? 16.956 2.384 -15.842 1.00 94.25 97 MET A C 1
ATOM 820 O O . MET A 1 97 ? 16.119 2.084 -14.999 1.00 94.25 97 MET A O 1
ATOM 824 N N . SER A 1 98 ? 17.888 3.321 -15.650 1.00 95.62 98 SER A N 1
ATOM 825 C CA . SER A 1 98 ? 17.976 4.112 -14.421 1.00 95.62 98 SER A CA 1
ATOM 826 C C . SER A 1 98 ? 16.690 4.914 -14.182 1.00 95.62 98 SER A C 1
ATOM 828 O O . SER A 1 98 ? 16.065 4.768 -13.135 1.00 95.62 98 SER A O 1
ATOM 830 N N . GLU A 1 99 ? 16.210 5.662 -15.185 1.00 94.56 99 GLU A N 1
ATOM 831 C CA . GLU A 1 99 ? 14.934 6.399 -15.114 1.00 94.56 99 GLU A CA 1
ATOM 832 C C . GLU A 1 99 ? 13.757 5.485 -14.743 1.00 94.56 99 GLU A C 1
ATOM 834 O O . GLU A 1 99 ? 12.950 5.805 -13.868 1.00 94.56 99 GLU A O 1
ATOM 839 N N . ARG A 1 100 ? 13.659 4.323 -15.404 1.00 93.94 100 ARG A N 1
ATOM 840 C CA . ARG A 1 100 ? 12.594 3.352 -15.141 1.00 93.94 100 ARG A CA 1
ATOM 841 C C . ARG A 1 100 ? 12.695 2.778 -13.732 1.00 93.94 100 ARG A C 1
ATOM 843 O O . ARG A 1 100 ? 11.665 2.623 -13.085 1.00 93.94 100 ARG A O 1
ATOM 850 N N . TRP A 1 101 ? 13.901 2.470 -13.269 1.00 94.62 101 TRP A N 1
ATOM 851 C CA . TRP A 1 101 ? 14.137 1.938 -11.932 1.00 94.62 101 TRP A CA 1
ATOM 852 C C . TRP A 1 101 ? 13.721 2.941 -10.855 1.00 94.62 101 TRP A C 1
ATOM 854 O O . TRP A 1 101 ? 12.937 2.584 -9.983 1.00 94.62 101 TRP A O 1
ATOM 864 N N . PHE A 1 102 ? 14.127 4.210 -10.976 1.00 96.25 102 PHE A N 1
ATOM 865 C CA . PHE A 1 102 ? 13.697 5.268 -10.055 1.00 96.25 102 PHE A CA 1
ATOM 866 C C . PHE A 1 102 ? 12.179 5.449 -10.034 1.00 96.25 102 PHE A C 1
ATOM 868 O O . PHE A 1 102 ? 11.591 5.607 -8.966 1.00 96.25 102 PHE A O 1
ATOM 875 N N . LYS A 1 103 ? 11.530 5.404 -11.203 1.00 96.00 103 LYS A N 1
ATOM 876 C CA . LYS A 1 103 ? 10.072 5.517 -11.287 1.00 96.00 103 LYS A CA 1
ATOM 877 C C . LYS A 1 103 ? 9.371 4.352 -10.584 1.00 96.00 103 LYS A C 1
ATOM 879 O O . LYS A 1 103 ? 8.492 4.588 -9.765 1.00 96.00 103 LYS A O 1
ATOM 884 N N . VAL A 1 104 ? 9.788 3.119 -10.875 1.00 96.06 104 VAL A N 1
ATOM 885 C CA . VAL A 1 104 ? 9.224 1.910 -10.253 1.00 96.06 104 VAL A CA 1
ATOM 886 C C . VAL A 1 104 ? 9.464 1.907 -8.744 1.00 96.06 104 VAL A C 1
ATOM 888 O O . VAL A 1 104 ? 8.575 1.536 -7.988 1.00 96.06 104 VAL A O 1
ATOM 891 N N . GLU A 1 105 ? 10.636 2.348 -8.290 1.00 96.50 105 GLU A N 1
ATOM 892 C CA . GLU A 1 105 ? 10.961 2.429 -6.866 1.00 96.50 105 GLU A CA 1
ATOM 893 C C . GLU A 1 105 ? 10.102 3.474 -6.136 1.00 96.50 105 GLU A C 1
ATOM 895 O O . GLU A 1 105 ? 9.641 3.226 -5.023 1.00 96.50 105 GLU A O 1
ATOM 900 N N . ASN A 1 106 ? 9.832 4.623 -6.761 1.00 97.25 106 ASN A N 1
ATOM 901 C CA . ASN A 1 106 ? 8.929 5.626 -6.193 1.00 97.25 106 ASN A CA 1
ATOM 902 C C . ASN A 1 106 ? 7.481 5.126 -6.139 1.00 97.25 106 ASN A C 1
ATOM 904 O O . ASN A 1 106 ? 6.860 5.216 -5.084 1.00 97.25 106 ASN A O 1
ATOM 908 N N . GLU A 1 107 ? 6.972 4.539 -7.228 1.00 97.06 107 GLU A N 1
ATOM 909 C CA . GLU A 1 107 ? 5.635 3.925 -7.258 1.00 97.06 107 GLU A CA 1
ATOM 910 C C . GLU A 1 107 ? 5.507 2.833 -6.185 1.00 97.06 107 GLU A C 1
ATOM 912 O O . GLU A 1 107 ? 4.510 2.759 -5.470 1.00 97.06 107 GLU A O 1
ATOM 917 N N . ARG A 1 108 ? 6.551 2.017 -6.005 1.00 96.81 108 ARG A N 1
ATOM 918 C CA . ARG A 1 108 ? 6.600 0.998 -4.955 1.00 96.81 108 ARG A CA 1
ATOM 919 C C . ARG A 1 108 ? 6.525 1.614 -3.557 1.00 96.81 108 ARG A C 1
ATOM 921 O O . ARG A 1 108 ? 5.740 1.141 -2.740 1.00 96.81 108 ARG A O 1
ATOM 928 N N . LYS A 1 109 ? 7.301 2.665 -3.276 1.00 96.50 109 LYS A N 1
ATOM 929 C CA . LYS A 1 109 ? 7.265 3.363 -1.979 1.00 96.50 109 LYS A CA 1
ATOM 930 C C . LYS A 1 109 ? 5.904 3.995 -1.699 1.00 96.50 109 LYS A C 1
ATOM 932 O O . LYS A 1 109 ? 5.449 3.970 -0.558 1.00 96.50 109 LYS A O 1
ATOM 937 N N . GLU A 1 110 ? 5.256 4.558 -2.714 1.00 97.12 110 GLU A N 1
ATOM 938 C CA . GLU A 1 110 ? 3.900 5.102 -2.590 1.00 97.12 110 GLU A CA 1
ATOM 939 C C . GLU A 1 110 ? 2.882 4.003 -2.275 1.00 97.12 110 GLU A C 1
ATOM 941 O O . GLU A 1 110 ? 2.074 4.168 -1.364 1.00 97.12 110 GLU A O 1
ATOM 946 N N . LEU A 1 111 ? 2.967 2.851 -2.948 1.00 97.06 111 LEU A N 1
ATOM 947 C CA . LEU A 1 111 ? 2.112 1.695 -2.669 1.00 97.06 111 LEU A CA 1
ATOM 948 C C . LEU A 1 111 ? 2.337 1.126 -1.262 1.00 97.06 111 LEU A C 1
ATOM 950 O O . LEU A 1 111 ? 1.372 0.798 -0.576 1.00 97.06 111 LEU A O 1
ATOM 954 N N . GLU A 1 112 ? 3.589 1.024 -0.813 1.00 94.25 112 GLU A N 1
ATOM 955 C CA . GLU A 1 112 ? 3.920 0.567 0.542 1.00 94.25 112 GLU A CA 1
ATOM 956 C C . GLU A 1 112 ? 3.368 1.529 1.609 1.00 94.25 112 GLU A C 1
ATOM 958 O O . GLU A 1 112 ? 2.798 1.078 2.605 1.00 94.25 112 GLU A O 1
ATOM 963 N N . ARG A 1 113 ? 3.447 2.848 1.379 1.00 94.00 113 ARG A N 1
ATOM 964 C CA . ARG A 1 113 ? 2.832 3.859 2.257 1.00 94.00 113 ARG A CA 1
ATOM 965 C C . ARG A 1 113 ? 1.312 3.760 2.275 1.00 94.00 113 ARG A C 1
ATOM 967 O O . ARG A 1 113 ? 0.740 3.660 3.354 1.00 94.00 113 ARG A O 1
ATOM 974 N N . ALA A 1 114 ? 0.673 3.726 1.107 1.00 93.00 114 ALA A N 1
ATOM 975 C CA . ALA A 1 114 ? -0.781 3.616 1.001 1.00 93.00 114 ALA A CA 1
ATOM 976 C C . ALA A 1 114 ? -1.303 2.331 1.664 1.00 93.00 114 ALA A C 1
ATOM 978 O O . ALA A 1 114 ? -2.327 2.352 2.345 1.00 93.00 114 ALA A O 1
ATOM 979 N N . LYS A 1 115 ? -0.573 1.216 1.523 1.00 89.25 115 LYS A N 1
ATOM 980 C CA . LYS A 1 115 ? -0.872 -0.035 2.226 1.00 89.25 115 LYS A CA 1
ATOM 981 C C . LYS A 1 115 ? -0.786 0.141 3.743 1.00 89.25 115 LYS A C 1
ATOM 983 O O . LYS A 1 115 ? -1.719 -0.244 4.440 1.00 89.25 115 LYS A O 1
ATOM 988 N N . SER A 1 116 ? 0.294 0.737 4.248 1.00 75.69 116 SER A N 1
ATOM 989 C CA . SER A 1 116 ? 0.469 0.972 5.686 1.00 75.69 116 SER A CA 1
ATOM 990 C C . SER A 1 116 ? -0.609 1.901 6.259 1.00 75.69 116 SER A C 1
ATOM 992 O O . SER A 1 116 ? -1.150 1.628 7.329 1.00 75.69 116 SER A O 1
ATOM 994 N N . GLU A 1 117 ? -0.983 2.957 5.534 1.00 82.31 117 GLU A N 1
ATOM 995 C CA . GLU A 1 117 ? -2.080 3.853 5.914 1.00 82.31 117 GLU A CA 1
ATOM 996 C C . GLU A 1 117 ? -3.431 3.130 5.929 1.00 82.31 117 GLU A C 1
ATOM 998 O O . GLU A 1 117 ? -4.211 3.313 6.863 1.00 82.31 117 GLU A O 1
ATOM 1003 N N . ALA A 1 118 ? -3.700 2.273 4.941 1.00 78.25 118 ALA A N 1
ATOM 1004 C CA . ALA A 1 118 ? -4.919 1.471 4.892 1.00 78.25 118 ALA A CA 1
ATOM 1005 C C . ALA A 1 118 ? -4.986 0.446 6.037 1.00 78.25 118 ALA A C 1
ATOM 1007 O O . ALA A 1 118 ? -6.035 0.288 6.660 1.00 78.25 118 ALA A O 1
ATOM 1008 N N . GLU A 1 119 ? -3.875 -0.222 6.355 1.00 76.69 119 GLU A N 1
ATOM 1009 C CA . GLU A 1 119 ? -3.771 -1.129 7.504 1.00 76.69 119 GLU A CA 1
ATOM 1010 C C . GLU A 1 119 ? -3.989 -0.378 8.821 1.00 76.69 119 GLU A C 1
ATOM 1012 O O . GLU A 1 119 ? -4.790 -0.813 9.649 1.00 76.69 119 GLU A O 1
ATOM 1017 N N . LEU A 1 120 ? -3.369 0.795 8.986 1.00 69.69 120 LEU A N 1
ATOM 1018 C CA . LEU A 1 120 ? -3.579 1.657 10.147 1.00 69.69 120 LEU A CA 1
ATOM 1019 C C . LEU A 1 120 ? -5.036 2.120 10.255 1.00 69.69 120 LEU A C 1
ATOM 1021 O O . LEU A 1 120 ? -5.597 2.130 11.348 1.00 69.69 120 LEU A O 1
ATOM 1025 N N . GLN A 1 121 ? -5.663 2.509 9.144 1.00 68.00 121 GLN A N 1
ATOM 1026 C CA . GLN A 1 121 ? -7.060 2.933 9.137 1.00 68.00 121 GLN A CA 1
ATOM 1027 C C . GLN A 1 121 ? -7.997 1.768 9.467 1.00 68.00 121 GLN A C 1
ATOM 1029 O O . GLN A 1 121 ? -8.947 1.952 10.226 1.00 68.00 121 GLN A O 1
ATOM 1034 N N . ASN A 1 122 ? -7.715 0.565 8.964 1.00 69.56 122 ASN A N 1
ATOM 1035 C CA . ASN A 1 122 ? -8.451 -0.642 9.331 1.00 69.56 122 ASN A CA 1
ATOM 1036 C C . ASN A 1 122 ? -8.291 -0.969 10.819 1.00 69.56 122 ASN A C 1
ATOM 1038 O O . ASN A 1 122 ? -9.281 -1.278 11.474 1.00 69.56 122 ASN A O 1
ATOM 1042 N N . LEU A 1 123 ? -7.083 -0.854 11.377 1.00 64.12 123 LEU A N 1
ATOM 1043 C CA . LEU A 1 123 ? -6.841 -1.009 12.816 1.00 64.12 123 LEU A CA 1
ATOM 1044 C C . LEU A 1 123 ? -7.603 0.043 13.636 1.00 64.12 123 LEU A C 1
ATOM 1046 O O . LEU A 1 123 ? -8.264 -0.301 14.610 1.00 64.12 123 LEU A O 1
ATOM 1050 N N . LYS A 1 124 ? -7.588 1.314 13.213 1.00 58.34 124 LYS A N 1
ATOM 1051 C CA . LYS A 1 124 ? -8.362 2.391 13.855 1.00 58.34 124 LYS A CA 1
ATOM 1052 C C . LYS A 1 124 ? -9.867 2.145 13.798 1.00 58.34 124 LYS A C 1
ATOM 1054 O O . LYS A 1 124 ? -10.557 2.450 14.760 1.00 58.34 124 LYS A O 1
ATOM 1059 N N . ASN A 1 125 ? -10.372 1.609 12.691 1.00 62.62 125 ASN A N 1
ATOM 1060 C CA . ASN A 1 125 ? -11.798 1.352 12.503 1.00 62.62 125 ASN A CA 1
ATOM 1061 C C . ASN A 1 125 ? -12.298 0.114 13.262 1.00 62.62 125 ASN A C 1
ATOM 1063 O O . ASN A 1 125 ? -13.506 -0.005 13.452 1.00 62.62 125 ASN A O 1
ATOM 1067 N N . GLN A 1 126 ? -11.413 -0.788 13.705 1.00 63.62 126 GLN A N 1
ATOM 1068 C CA . GLN A 1 126 ? -11.809 -1.955 14.504 1.00 63.62 126 GLN A CA 1
ATOM 1069 C C . GLN A 1 126 ? -12.396 -1.570 15.870 1.00 63.62 126 GLN A C 1
ATOM 1071 O O . GLN A 1 126 ? -13.080 -2.388 16.477 1.00 63.62 126 GLN A O 1
ATOM 1076 N N . ILE A 1 127 ? -12.212 -0.322 16.321 1.00 64.25 127 ILE A N 1
ATOM 1077 C CA . ILE A 1 127 ? -13.010 0.270 17.398 1.00 64.25 127 ILE A CA 1
ATOM 1078 C C . ILE A 1 127 ? -13.605 1.589 16.949 1.00 64.25 127 ILE A C 1
ATOM 1080 O O . ILE A 1 127 ? -12.902 2.504 16.527 1.00 64.25 127 ILE A O 1
ATOM 1084 N N . SER A 1 128 ? -14.922 1.715 17.096 1.00 65.12 128 SER A N 1
ATOM 1085 C CA . SER A 1 128 ? -15.606 2.947 16.731 1.00 65.12 128 SER A CA 1
ATOM 1086 C C . SER A 1 128 ? -15.106 4.120 17.602 1.00 65.12 128 SER A C 1
ATOM 1088 O O . SER A 1 128 ? -15.175 4.051 18.831 1.00 65.12 128 SER A O 1
ATOM 1090 N N . PRO A 1 129 ? -14.655 5.251 17.022 1.00 68.25 129 PRO A N 1
ATOM 1091 C CA . PRO A 1 129 ? -14.339 6.465 17.790 1.00 68.25 129 PRO A CA 1
ATOM 1092 C C . PRO A 1 129 ? -15.503 6.909 18.690 1.00 68.25 129 PRO A C 1
ATOM 1094 O O . PRO A 1 129 ? -15.314 7.445 19.780 1.00 68.25 129 PRO A O 1
ATOM 1097 N N . HIS A 1 130 ? -16.724 6.605 18.251 1.00 69.94 130 HIS A N 1
ATOM 1098 C CA . HIS A 1 130 ? -17.950 6.777 19.013 1.00 69.94 130 HIS A CA 1
ATOM 1099 C C . HIS A 1 130 ? -17.983 5.945 20.307 1.00 69.94 130 HIS A C 1
ATOM 1101 O O . HIS A 1 130 ? -18.420 6.451 21.339 1.00 69.94 130 HIS A O 1
ATOM 1107 N N . PHE A 1 131 ? -17.512 4.692 20.300 1.00 76.75 131 PHE A N 1
ATOM 1108 C CA . PHE A 1 131 ? -17.400 3.887 21.518 1.00 76.75 131 PHE A CA 1
ATOM 1109 C C . PHE A 1 131 ? -16.478 4.548 22.549 1.00 76.75 131 PHE A C 1
ATOM 1111 O O . PHE A 1 131 ? -16.854 4.636 23.719 1.00 76.75 131 PHE A O 1
ATOM 1118 N N . LEU A 1 132 ? -15.313 5.049 22.121 1.00 78.44 132 LEU A N 1
ATOM 1119 C CA . LEU A 1 132 ? -14.360 5.709 23.019 1.00 78.44 132 LEU A CA 1
ATOM 1120 C C . LEU A 1 132 ? -14.943 6.995 23.610 1.00 78.44 132 LEU A C 1
ATOM 1122 O O . LEU A 1 132 ? -14.933 7.160 24.828 1.00 78.44 132 LEU A O 1
ATOM 1126 N N . LEU A 1 133 ? -15.513 7.865 22.771 1.00 77.19 133 LEU A N 1
ATOM 1127 C CA . LEU A 1 133 ? -16.134 9.114 23.226 1.00 77.19 133 LEU A CA 1
ATOM 1128 C C . LEU A 1 133 ? -17.288 8.859 24.201 1.00 77.19 133 LEU A C 1
ATOM 1130 O O . LEU A 1 133 ? -17.363 9.494 25.249 1.00 77.19 133 LEU A O 1
ATOM 1134 N N . ASN A 1 134 ? -18.154 7.886 23.911 1.00 76.38 134 ASN A N 1
ATOM 1135 C CA . ASN A 1 134 ? -19.251 7.544 24.816 1.00 76.38 134 ASN A CA 1
ATOM 1136 C C . ASN A 1 134 ? -18.771 6.945 26.133 1.00 76.38 134 ASN A C 1
ATOM 1138 O O . ASN A 1 134 ? -19.359 7.221 27.175 1.00 76.38 134 ASN A O 1
ATOM 1142 N N . THR A 1 135 ? -17.721 6.125 26.093 1.00 84.31 135 THR A N 1
ATOM 1143 C CA . THR A 1 135 ? -17.128 5.566 27.309 1.00 84.31 135 THR A CA 1
ATOM 1144 C C . THR A 1 135 ? -16.548 6.682 28.176 1.00 84.31 135 THR A C 1
ATOM 1146 O O . THR A 1 135 ? -16.825 6.716 29.370 1.00 84.31 135 THR A O 1
ATOM 1149 N N . LEU A 1 136 ? -15.839 7.651 27.585 1.00 86.12 136 LEU A N 1
ATOM 1150 C CA . LEU A 1 136 ? -15.333 8.823 28.307 1.00 86.12 136 LEU A CA 1
ATOM 1151 C C . LEU A 1 136 ? -16.461 9.681 28.897 1.00 86.12 136 LEU A C 1
ATOM 1153 O O . LEU A 1 136 ? -16.371 10.075 30.056 1.00 86.12 136 LEU A O 1
ATOM 1157 N N . ASN A 1 137 ? -17.540 9.921 28.147 1.00 84.81 137 ASN A N 1
ATOM 1158 C CA . ASN A 1 137 ? -18.699 10.668 28.647 1.00 84.81 137 ASN A CA 1
ATOM 1159 C C . ASN A 1 137 ? -19.395 9.949 29.813 1.00 84.81 137 ASN A C 1
ATOM 1161 O O . ASN A 1 137 ? -19.823 10.592 30.768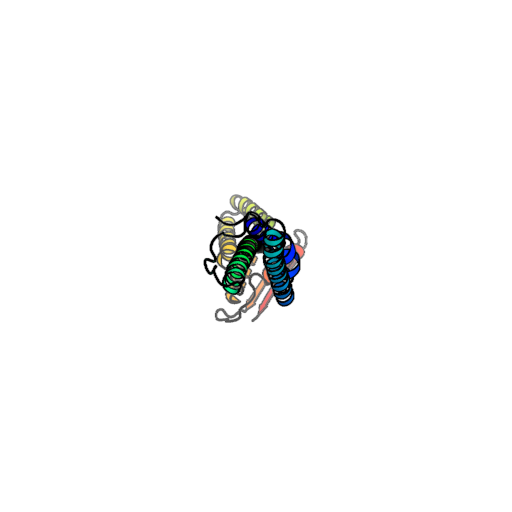 1.00 84.81 137 ASN A O 1
ATOM 1165 N N . ASN A 1 138 ? -19.493 8.617 29.761 1.00 84.12 138 ASN A N 1
ATOM 1166 C CA . ASN A 1 138 ? -20.052 7.834 30.861 1.00 84.12 138 ASN A CA 1
ATOM 1167 C C . ASN A 1 138 ? -19.148 7.902 32.100 1.00 84.12 138 ASN A C 1
ATOM 1169 O O . ASN A 1 138 ? -19.636 8.176 33.189 1.00 84.12 138 ASN A O 1
ATOM 1173 N N . ILE A 1 139 ? -17.830 7.757 31.922 1.00 88.56 139 ILE A N 1
ATOM 1174 C CA . ILE A 1 139 ? -16.855 7.941 33.004 1.00 88.56 139 ILE A CA 1
ATOM 1175 C C . ILE A 1 139 ? -16.996 9.334 33.621 1.00 88.56 139 ILE A C 1
ATOM 1177 O O . ILE A 1 139 ? -17.014 9.448 34.840 1.00 88.56 139 ILE A O 1
ATOM 1181 N N . TYR A 1 140 ? -17.140 10.380 32.803 1.00 88.12 140 TYR A N 1
ATOM 1182 C CA . TYR A 1 140 ? -17.344 11.743 33.289 1.00 88.12 140 TYR A CA 1
ATOM 1183 C C . TYR A 1 140 ? -18.585 11.860 34.183 1.00 88.12 140 TYR A C 1
ATOM 1185 O O . TYR A 1 140 ? -18.489 12.411 35.274 1.00 88.12 140 TYR A O 1
ATOM 1193 N N . ALA A 1 141 ? -19.714 11.272 33.777 1.00 86.94 141 ALA A N 1
ATOM 1194 C CA . ALA A 1 141 ? -20.906 11.221 34.622 1.00 86.94 141 ALA A CA 1
ATOM 1195 C C . ALA A 1 141 ? -20.666 10.410 35.913 1.00 86.94 141 ALA A C 1
ATOM 1197 O O . ALA A 1 141 ? -21.058 10.834 36.997 1.00 86.94 141 ALA A O 1
ATOM 1198 N N . LEU A 1 142 ? -19.973 9.269 35.830 1.00 88.00 142 LEU A N 1
ATOM 1199 C CA . LEU A 1 142 ? -19.647 8.453 37.004 1.00 88.00 142 LEU A CA 1
ATOM 1200 C C . LEU A 1 142 ? -18.746 9.186 38.001 1.00 88.00 142 LEU A C 1
ATOM 1202 O O . LEU A 1 142 ? -18.871 8.943 39.191 1.00 88.00 142 LEU A O 1
ATOM 1206 N N . ILE A 1 143 ? -17.868 10.095 37.569 1.00 91.75 143 ILE A N 1
ATOM 1207 C CA . ILE A 1 143 ? -17.042 10.882 38.502 1.00 91.75 143 ILE A CA 1
ATOM 1208 C C . ILE A 1 143 ? -17.919 11.674 39.485 1.00 91.75 143 ILE A C 1
ATOM 1210 O O . ILE A 1 143 ? -17.526 11.844 40.637 1.00 91.75 143 ILE A O 1
ATOM 1214 N N . GLU A 1 144 ? -19.095 12.131 39.051 1.00 89.62 144 GLU A N 1
ATOM 1215 C CA . GLU A 1 144 ? -20.032 12.884 39.886 1.00 89.62 144 GLU A CA 1
ATOM 1216 C C . GLU A 1 144 ? -20.945 11.969 40.717 1.00 89.62 144 GLU A C 1
ATOM 1218 O O . GLU A 1 144 ? -21.145 12.215 41.906 1.00 89.62 144 GLU A O 1
ATOM 1223 N N . PHE A 1 145 ? -21.473 10.896 40.117 1.00 87.81 145 PHE A N 1
ATOM 1224 C CA . PHE A 1 145 ? -22.504 10.059 40.749 1.00 87.81 145 PHE A CA 1
ATOM 1225 C C . PHE A 1 145 ? -21.976 8.796 41.454 1.00 87.81 145 PHE A C 1
ATOM 1227 O O . PHE A 1 145 ? -22.604 8.329 42.401 1.00 87.81 145 PHE A O 1
ATOM 1234 N N . ASP A 1 146 ? -20.851 8.230 41.008 1.00 89.50 146 ASP A N 1
ATOM 1235 C CA . ASP A 1 146 ? -20.237 7.006 41.553 1.00 89.50 146 ASP A CA 1
ATOM 1236 C C . ASP A 1 146 ? -18.703 6.982 41.310 1.00 89.50 146 ASP A C 1
ATOM 1238 O O . ASP A 1 146 ? -18.200 6.289 40.409 1.00 89.50 146 ASP A O 1
ATOM 1242 N N . PRO A 1 147 ? -17.926 7.760 42.094 1.00 91.62 147 PRO A N 1
ATOM 1243 C CA . PRO A 1 147 ? -16.481 7.898 41.901 1.00 91.62 147 PRO A CA 1
ATOM 1244 C C . PRO A 1 147 ? -15.691 6.574 41.947 1.00 91.62 147 PRO A C 1
ATOM 1246 O O . PRO A 1 147 ? -14.773 6.410 41.135 1.00 91.62 147 PRO A O 1
ATOM 1249 N N . PRO A 1 148 ? -16.006 5.605 42.836 1.00 91.56 148 PRO A N 1
ATOM 1250 C CA . PRO A 1 148 ? -15.372 4.288 42.807 1.00 91.56 148 PRO A CA 1
ATOM 1251 C C . PRO A 1 148 ? -15.564 3.566 41.468 1.00 91.56 148 PRO A C 1
ATOM 1253 O O . PRO A 1 148 ? -14.593 3.074 40.890 1.00 91.56 148 PRO A O 1
ATOM 1256 N N . LYS A 1 149 ? -16.788 3.557 40.922 1.00 86.81 149 LYS A N 1
ATOM 1257 C CA . LYS A 1 149 ? -17.076 2.928 39.623 1.00 86.81 149 LYS A CA 1
ATOM 1258 C C . LYS A 1 149 ? -16.384 3.654 38.469 1.00 86.81 149 LYS A C 1
ATOM 1260 O O . LYS A 1 149 ? -15.915 3.002 37.534 1.00 86.81 149 LYS A O 1
ATOM 1265 N N . ALA A 1 150 ? -16.236 4.979 38.556 1.00 90.12 150 ALA A N 1
ATOM 1266 C CA . ALA A 1 150 ? -15.455 5.760 37.596 1.00 90.12 150 ALA A CA 1
ATOM 1267 C C . ALA A 1 150 ? -13.979 5.324 37.553 1.00 90.12 150 ALA A C 1
ATOM 1269 O O . ALA A 1 150 ? -13.423 5.139 36.469 1.00 90.12 150 ALA A O 1
ATOM 1270 N N . GLN A 1 151 ? -13.344 5.104 38.713 1.00 89.50 151 GLN A N 1
ATOM 1271 C CA . GLN A 1 151 ? -11.956 4.623 38.778 1.00 89.50 151 GLN A CA 1
ATOM 1272 C C . GLN A 1 151 ? -11.796 3.249 38.116 1.00 89.50 151 GLN A C 1
ATOM 1274 O O . GLN A 1 151 ? -10.859 3.041 37.339 1.00 89.50 151 GLN A O 1
ATOM 1279 N N . THR A 1 152 ? -12.727 2.326 38.373 1.00 88.00 152 THR A N 1
ATOM 1280 C CA . THR A 1 152 ? -12.739 1.010 37.721 1.00 88.00 152 THR A CA 1
ATOM 1281 C C . THR A 1 152 ? -12.890 1.140 36.205 1.00 88.00 152 THR A C 1
ATOM 1283 O O . THR A 1 152 ? -12.122 0.533 35.460 1.00 88.00 152 THR A O 1
ATOM 1286 N N . ALA A 1 153 ? -13.813 1.981 35.733 1.00 87.38 153 ALA A N 1
ATOM 1287 C CA . ALA A 1 153 ? -14.042 2.201 34.307 1.00 87.38 153 ALA A CA 1
ATOM 1288 C C . ALA A 1 153 ? -12.802 2.763 33.583 1.00 87.38 153 ALA A C 1
ATOM 1290 O O . ALA A 1 153 ? -12.474 2.316 32.483 1.00 87.38 153 ALA A O 1
ATOM 1291 N N . VAL A 1 154 ? -12.069 3.694 34.206 1.00 89.56 154 VAL A N 1
ATOM 1292 C CA . VAL A 1 154 ? -10.800 4.220 33.665 1.00 89.56 154 VAL A CA 1
ATOM 1293 C C . VAL A 1 154 ? -9.745 3.116 33.549 1.00 89.56 154 VAL A C 1
ATOM 1295 O O . VAL A 1 154 ? -9.042 3.037 32.538 1.00 89.56 154 VAL A O 1
ATOM 1298 N N . MET A 1 155 ? -9.635 2.249 34.559 1.00 88.38 155 MET A N 1
ATOM 1299 C CA . MET A 1 155 ? -8.697 1.125 34.539 1.00 88.38 155 MET A CA 1
ATOM 1300 C C . MET A 1 155 ? -9.015 0.143 33.403 1.00 88.38 155 MET A C 1
ATOM 1302 O O . MET A 1 155 ? -8.115 -0.236 32.651 1.00 88.38 155 MET A O 1
ATOM 1306 N N . GLU A 1 156 ? -10.285 -0.234 33.238 1.00 86.12 156 GLU A N 1
ATOM 1307 C CA . GLU A 1 156 ? -10.713 -1.146 32.170 1.00 86.12 156 GLU A CA 1
ATOM 1308 C C . GLU A 1 156 ? -10.529 -0.531 30.775 1.00 86.12 156 GLU A C 1
ATOM 1310 O O . GLU A 1 156 ? -10.020 -1.192 29.866 1.00 86.12 156 GLU A O 1
ATOM 1315 N N . LEU A 1 157 ? -10.811 0.766 30.615 1.00 87.12 157 LEU A N 1
ATOM 1316 C CA . LEU A 1 157 ? -10.525 1.490 29.376 1.00 87.12 157 LEU A CA 1
ATOM 1317 C C . LEU A 1 157 ? -9.021 1.501 29.050 1.00 87.12 157 LEU A C 1
ATOM 1319 O O . LEU A 1 157 ? -8.637 1.301 27.898 1.00 87.12 157 LEU A O 1
ATOM 1323 N N . SER A 1 158 ? -8.157 1.688 30.052 1.00 86.38 158 SER A N 1
ATOM 1324 C CA . SER A 1 158 ? -6.697 1.648 29.884 1.00 86.38 158 SER A CA 1
ATOM 1325 C C . SER A 1 158 ? -6.196 0.263 29.457 1.00 86.38 158 SER A C 1
ATOM 1327 O O . SER A 1 158 ? -5.375 0.155 28.541 1.00 86.38 158 SER A O 1
ATOM 1329 N N . LYS A 1 159 ? -6.717 -0.814 30.063 1.00 83.38 159 LYS A N 1
ATOM 1330 C CA . LYS A 1 159 ? -6.401 -2.200 29.668 1.00 83.38 159 LYS A CA 1
ATOM 1331 C C . LYS A 1 159 ? -6.822 -2.494 28.230 1.00 83.38 159 LYS A C 1
ATOM 1333 O O . LYS A 1 159 ? -6.050 -3.101 27.487 1.00 83.38 159 LYS A O 1
ATOM 1338 N N . LEU A 1 160 ? -8.012 -2.034 27.843 1.00 83.00 160 LEU A N 1
ATOM 1339 C CA . LEU A 1 160 ? -8.539 -2.163 26.488 1.00 83.00 160 LEU A CA 1
ATOM 1340 C C . LEU A 1 160 ? -7.653 -1.424 25.478 1.00 83.00 160 LEU A C 1
ATOM 1342 O O . LEU A 1 160 ? -7.187 -2.037 24.521 1.00 83.00 160 LEU A O 1
ATOM 1346 N N . LEU A 1 161 ? -7.340 -0.146 25.723 1.00 80.56 161 LEU A N 1
ATOM 1347 C CA . LEU A 1 161 ? -6.462 0.656 24.859 1.00 80.56 161 LEU A CA 1
ATOM 1348 C C . LEU A 1 161 ? -5.068 0.042 24.716 1.00 80.56 161 LEU A C 1
ATOM 1350 O O . LEU A 1 161 ? -4.528 0.001 23.612 1.00 80.56 161 LEU A O 1
ATOM 1354 N N . ARG A 1 162 ? -4.499 -0.484 25.806 1.00 78.25 162 ARG A N 1
ATOM 1355 C CA . ARG A 1 162 ? -3.205 -1.174 25.770 1.00 78.25 162 ARG A CA 1
ATOM 1356 C C . ARG A 1 162 ? -3.233 -2.394 24.846 1.00 78.25 162 ARG A C 1
ATOM 1358 O O . ARG A 1 162 ? -2.342 -2.507 24.009 1.00 78.25 162 ARG A O 1
ATOM 1365 N N . HIS A 1 163 ? -4.248 -3.254 24.965 1.00 76.00 163 HIS A N 1
ATOM 1366 C CA . HIS A 1 163 ? -4.383 -4.429 24.093 1.00 76.00 163 HIS A CA 1
ATOM 1367 C C . HIS A 1 163 ? -4.442 -4.026 22.614 1.00 76.00 163 HIS A C 1
ATOM 1369 O O . HIS A 1 163 ? -3.766 -4.601 21.769 1.00 76.00 163 HIS A O 1
ATOM 1375 N N . LEU A 1 164 ? -5.196 -2.978 22.293 1.00 74.00 164 LEU A N 1
ATOM 1376 C CA . LEU A 1 164 ? -5.381 -2.549 20.907 1.00 74.00 164 LEU A CA 1
ATOM 1377 C C . LEU A 1 164 ? -4.122 -1.960 20.282 1.00 74.00 164 LEU A C 1
ATOM 1379 O O . LEU A 1 164 ? -3.880 -2.156 19.094 1.00 74.00 164 LEU A O 1
ATOM 1383 N N . LEU A 1 165 ? -3.351 -1.211 21.069 1.00 71.00 165 LEU A N 1
ATOM 1384 C CA . LEU A 1 165 ? -2.180 -0.493 20.575 1.00 71.00 165 LEU A CA 1
ATOM 1385 C C . LEU A 1 165 ? -0.937 -1.378 20.476 1.00 71.00 165 LEU A C 1
ATOM 1387 O O . LEU A 1 165 ? -0.111 -1.150 19.595 1.00 71.00 165 LEU A O 1
ATOM 1391 N N . TYR A 1 166 ? -0.788 -2.357 21.368 1.00 68.00 166 TYR A N 1
ATOM 1392 C CA . TYR A 1 166 ? 0.447 -3.137 21.475 1.00 68.00 166 TYR A CA 1
ATOM 1393 C C . TYR A 1 166 ? 0.260 -4.610 21.108 1.00 68.00 166 TYR A C 1
ATOM 1395 O O . TYR A 1 166 ? 1.104 -5.177 20.410 1.00 68.00 166 TYR A O 1
ATOM 1403 N N . ASP A 1 167 ? -0.860 -5.209 21.505 1.00 66.69 167 ASP A N 1
ATOM 1404 C CA . ASP A 1 167 ? -1.027 -6.663 21.479 1.00 66.69 167 ASP A CA 1
ATOM 1405 C C . ASP A 1 167 ? -1.639 -7.190 20.167 1.00 66.69 167 ASP A C 1
ATOM 1407 O O . ASP A 1 167 ? -1.499 -8.369 19.855 1.00 66.69 167 ASP A O 1
ATOM 1411 N N . ASN A 1 168 ? -2.223 -6.313 19.341 1.00 63.34 168 ASN A N 1
ATOM 1412 C CA . ASN A 1 168 ? -2.875 -6.674 18.069 1.00 63.34 168 ASN A CA 1
ATOM 1413 C C . ASN A 1 168 ? -2.024 -6.425 16.814 1.00 63.34 168 ASN A C 1
ATOM 1415 O O . ASN A 1 168 ? -2.532 -6.446 15.694 1.00 63.34 168 ASN A O 1
ATOM 1419 N N . SER A 1 169 ? -0.722 -6.182 16.973 1.00 60.72 169 SER A N 1
ATOM 1420 C CA . SER A 1 169 ? 0.187 -5.954 15.839 1.00 60.72 169 SER A CA 1
ATOM 1421 C C . SER A 1 169 ? 0.594 -7.240 15.101 1.00 60.72 169 SER A C 1
ATOM 1423 O O . SER A 1 169 ? 1.242 -7.169 14.055 1.00 60.72 169 SER A O 1
ATOM 1425 N N . GLN A 1 170 ? 0.228 -8.416 15.622 1.00 70.31 170 GLN A N 1
ATOM 1426 C CA . GLN A 1 170 ? 0.591 -9.714 15.050 1.00 70.31 170 GLN A CA 1
ATOM 1427 C C . GLN A 1 170 ? -0.533 -10.316 14.204 1.00 70.31 170 GLN A C 1
ATOM 1429 O O . GLN A 1 170 ? -1.712 -10.113 14.473 1.00 70.31 170 GLN A O 1
ATOM 1434 N N . SER A 1 171 ? -0.170 -11.116 13.194 1.00 76.88 171 SER A N 1
ATOM 1435 C CA . SER A 1 171 ? -1.148 -11.808 12.338 1.00 76.88 171 SER A CA 1
ATOM 1436 C C . SER A 1 171 ? -2.011 -12.822 13.097 1.00 76.88 171 SER A C 1
ATOM 1438 O O . SER A 1 171 ? -3.123 -13.110 12.663 1.00 76.88 171 SER A O 1
ATOM 1440 N N . TYR A 1 172 ? -1.507 -13.354 14.216 1.00 83.56 172 TYR A N 1
ATOM 1441 C CA . TYR A 1 172 ? -2.220 -14.279 15.090 1.00 83.56 172 TYR A CA 1
ATOM 1442 C C . TYR A 1 172 ? -1.885 -14.004 16.556 1.00 83.56 172 TYR A C 1
ATOM 1444 O O . TYR A 1 172 ? -0.740 -13.687 16.875 1.00 83.56 172 TYR A O 1
ATOM 1452 N N . VAL A 1 173 ? -2.861 -14.207 17.439 1.00 85.69 173 VAL A N 1
ATOM 1453 C CA . VAL A 1 173 ? -2.717 -14.109 18.898 1.00 85.69 173 VAL A CA 1
ATOM 1454 C C . VAL A 1 173 ? -3.194 -15.402 19.572 1.00 85.69 173 VAL A C 1
ATOM 1456 O O . VAL A 1 173 ? -4.062 -16.091 19.023 1.00 85.69 173 VAL A O 1
ATOM 1459 N N . PRO A 1 174 ? -2.649 -15.772 20.745 1.00 89.38 174 PRO A N 1
ATOM 1460 C CA . PRO A 1 174 ? -3.168 -16.891 21.522 1.00 89.38 174 PRO A CA 1
ATOM 1461 C C . PRO A 1 174 ? -4.637 -16.672 21.893 1.00 89.38 174 PRO A C 1
ATOM 1463 O O . PRO A 1 174 ? -5.013 -15.587 22.340 1.00 89.38 174 PRO A O 1
ATOM 1466 N N . LEU A 1 175 ? -5.457 -17.721 21.803 1.00 89.81 175 LEU A N 1
ATOM 1467 C CA . LEU A 1 175 ? -6.877 -17.674 22.167 1.00 89.81 175 LEU A CA 1
ATOM 1468 C C . LEU A 1 175 ? -7.084 -17.132 23.591 1.00 89.81 175 LEU A C 1
ATOM 1470 O O . LEU A 1 175 ? -7.977 -16.324 23.826 1.00 89.81 175 LEU A O 1
ATOM 1474 N N . ALA A 1 176 ? -6.217 -17.512 24.533 1.00 87.88 176 ALA A N 1
ATOM 1475 C CA . ALA A 1 176 ? -6.258 -17.021 25.910 1.00 87.88 176 ALA A CA 1
ATOM 1476 C C . ALA A 1 176 ? -6.098 -15.490 26.019 1.00 87.88 176 ALA A C 1
ATOM 1478 O O . ALA A 1 176 ? -6.709 -14.869 26.891 1.00 87.88 176 ALA A O 1
ATOM 1479 N N . GLN A 1 177 ? -5.304 -14.877 25.136 1.00 84.50 177 GLN A N 1
ATOM 1480 C CA . GLN A 1 177 ? -5.122 -13.426 25.095 1.00 84.50 177 GLN A CA 1
ATOM 1481 C C . GLN A 1 177 ? -6.383 -12.731 24.573 1.00 84.50 177 GLN A C 1
ATOM 1483 O O . GLN A 1 177 ? -6.875 -11.804 25.213 1.00 84.50 177 GLN A O 1
ATOM 1488 N N . GLU A 1 178 ? -6.963 -13.236 23.483 1.00 86.88 178 GLU A N 1
ATOM 1489 C CA . GLU A 1 178 ? -8.236 -12.733 22.955 1.00 86.88 178 GLU A CA 1
ATOM 1490 C C . GLU A 1 178 ? -9.367 -12.865 23.994 1.00 86.88 178 GLU A C 1
ATOM 1492 O O . GLU A 1 178 ? -10.176 -11.954 24.155 1.00 86.88 178 GLU A O 1
ATOM 1497 N N . MET A 1 179 ? -9.406 -13.956 24.769 1.00 88.88 179 MET A N 1
ATOM 1498 C CA . MET A 1 179 ? -10.400 -14.123 25.838 1.00 88.88 179 MET A CA 1
ATOM 1499 C C . MET A 1 179 ? -10.239 -13.101 26.961 1.00 88.88 179 MET A C 1
ATOM 1501 O O . MET A 1 179 ? -11.232 -12.566 27.455 1.00 88.88 179 MET A O 1
ATOM 1505 N N . SER A 1 180 ? -8.998 -12.803 27.354 1.00 86.25 180 SER A N 1
ATOM 1506 C CA . SER A 1 180 ? -8.710 -11.741 28.323 1.00 86.25 180 SER A CA 1
ATOM 1507 C C . SER A 1 180 ? -9.200 -10.384 27.807 1.00 86.25 180 SER A C 1
ATOM 1509 O O . SER A 1 180 ? -9.857 -9.637 28.534 1.00 86.25 180 SER A O 1
ATOM 1511 N N . PHE A 1 181 ? -8.951 -10.091 26.528 1.00 86.06 181 PHE A N 1
ATOM 1512 C CA . PHE A 1 181 ? -9.433 -8.879 25.873 1.00 86.06 181 PHE A CA 1
ATOM 1513 C C . PHE A 1 181 ? -10.968 -8.782 25.874 1.00 86.06 181 PHE A C 1
ATOM 1515 O O . PHE A 1 181 ? -11.517 -7.772 26.319 1.00 86.06 181 PHE A O 1
ATOM 1522 N N . ILE A 1 182 ? -11.662 -9.841 25.446 1.00 89.19 182 ILE A N 1
ATOM 1523 C CA . ILE A 1 182 ? -13.131 -9.915 25.424 1.00 89.19 182 ILE A CA 1
ATOM 1524 C C . ILE A 1 182 ? -13.720 -9.724 26.818 1.00 89.19 182 ILE A C 1
ATOM 1526 O O . ILE A 1 182 ? -14.705 -9.004 26.977 1.00 89.19 182 ILE A O 1
ATOM 1530 N N . HIS A 1 183 ? -13.121 -10.347 27.831 1.00 88.69 183 HIS A N 1
ATOM 1531 C CA . HIS A 1 183 ? -13.580 -10.206 29.203 1.00 88.69 183 HIS A CA 1
ATOM 1532 C C . HIS A 1 183 ? -13.510 -8.752 29.673 1.00 88.69 183 HIS A C 1
ATOM 1534 O O . HIS A 1 183 ? -14.528 -8.213 30.105 1.00 88.69 183 HIS A O 1
ATOM 1540 N N . ASN A 1 184 ? -12.365 -8.088 29.488 1.00 85.50 184 ASN A N 1
ATOM 1541 C CA . ASN A 1 184 ? -12.211 -6.676 29.850 1.00 85.50 184 ASN A CA 1
ATOM 1542 C C . ASN A 1 184 ? -13.195 -5.780 29.069 1.00 85.50 184 ASN A C 1
ATOM 1544 O O . ASN A 1 184 ? -13.781 -4.856 29.633 1.00 85.50 184 ASN A O 1
ATOM 1548 N N . TYR A 1 185 ? -13.429 -6.070 27.781 1.00 87.25 185 TYR A N 1
ATOM 1549 C CA . TYR A 1 185 ? -14.416 -5.345 26.975 1.00 87.25 185 TYR A CA 1
ATOM 1550 C C . TYR A 1 185 ? -15.840 -5.488 27.530 1.00 87.25 185 TYR A C 1
ATOM 1552 O O . TYR A 1 185 ? -16.561 -4.496 27.646 1.00 87.25 185 TYR A O 1
ATOM 1560 N N . ILE A 1 186 ? -16.252 -6.707 27.891 1.00 89.19 186 ILE A N 1
ATOM 1561 C CA . ILE A 1 186 ? -17.584 -6.968 28.448 1.00 89.19 186 ILE A CA 1
ATOM 1562 C C . ILE A 1 186 ? -17.758 -6.265 29.794 1.00 89.19 186 ILE A C 1
ATOM 1564 O O . ILE A 1 186 ? -18.797 -5.641 30.004 1.00 89.19 186 ILE A O 1
ATOM 1568 N N . GLU A 1 187 ? -16.764 -6.312 30.683 1.00 86.69 187 GLU A N 1
ATOM 1569 C CA . GLU A 1 187 ? -16.829 -5.607 31.970 1.00 86.69 187 GLU A CA 1
ATOM 1570 C C . GLU A 1 187 ? -16.977 -4.093 31.775 1.00 86.69 187 GLU A C 1
ATOM 1572 O O . GLU A 1 187 ? -17.831 -3.462 32.402 1.00 86.69 187 GLU A O 1
ATOM 1577 N N . LEU A 1 188 ? -16.243 -3.510 30.824 1.00 86.00 188 LEU A N 1
ATOM 1578 C CA . LEU A 1 188 ? -16.394 -2.098 30.477 1.00 86.00 188 LEU A CA 1
ATOM 1579 C C . LEU A 1 188 ? -17.787 -1.781 29.905 1.00 86.00 188 LEU A C 1
ATOM 1581 O O . LEU A 1 188 ? -18.359 -0.732 30.205 1.00 86.00 188 LEU A O 1
ATOM 1585 N N . MET A 1 189 ? -18.365 -2.682 29.106 1.00 85.50 189 MET A N 1
ATOM 1586 C CA . MET A 1 189 ? -19.724 -2.519 28.583 1.00 85.50 189 MET A CA 1
ATOM 1587 C C . MET A 1 189 ? -20.793 -2.653 29.665 1.00 85.50 189 MET A C 1
ATOM 1589 O O . MET A 1 189 ? -21.749 -1.879 29.653 1.00 85.50 189 MET A O 1
ATOM 1593 N N . ARG A 1 190 ? -20.619 -3.563 30.632 1.00 87.06 190 ARG A N 1
ATOM 1594 C CA . ARG A 1 190 ? -21.540 -3.764 31.765 1.00 87.06 190 ARG A CA 1
ATOM 1595 C C . ARG A 1 190 ? -21.743 -2.496 32.585 1.00 87.06 190 ARG A C 1
ATOM 1597 O O . ARG A 1 190 ? -22.866 -2.212 32.985 1.00 87.06 190 ARG A O 1
ATOM 1604 N N . ILE A 1 191 ? -20.693 -1.695 32.765 1.00 82.69 191 ILE A N 1
ATOM 1605 C CA . ILE A 1 191 ? -20.749 -0.411 33.487 1.00 82.69 191 ILE A CA 1
ATOM 1606 C C . ILE A 1 191 ? -21.787 0.545 32.880 1.00 82.69 191 ILE A C 1
ATOM 1608 O O . ILE A 1 191 ? -22.377 1.348 33.603 1.00 82.69 191 ILE A O 1
ATOM 1612 N N . ARG A 1 192 ? -22.020 0.446 31.566 1.00 78.00 192 ARG A N 1
ATOM 1613 C CA . ARG A 1 192 ? -22.886 1.341 30.789 1.00 78.00 192 ARG A CA 1
ATOM 1614 C C . ARG A 1 192 ? -24.335 0.865 30.683 1.00 78.00 192 ARG A C 1
ATOM 1616 O O . ARG A 1 192 ? -25.152 1.584 30.109 1.00 78.00 192 ARG A O 1
ATOM 1623 N N . LEU A 1 193 ? -24.641 -0.345 31.143 1.00 83.62 193 LEU A N 1
ATOM 1624 C CA . LEU A 1 193 ? -25.973 -0.924 31.012 1.00 83.62 193 LEU A CA 1
ATOM 1625 C C . LEU A 1 193 ? -26.908 -0.408 32.097 1.00 83.62 193 LEU A C 1
ATOM 1627 O O . LEU A 1 193 ? -26.491 -0.137 33.219 1.00 83.62 193 LEU A O 1
ATOM 1631 N N . ALA A 1 194 ? -28.185 -0.299 31.743 1.00 79.50 194 ALA A N 1
ATOM 1632 C CA . ALA A 1 194 ? -29.243 -0.087 32.714 1.00 79.50 194 ALA A CA 1
ATOM 1633 C C . ALA A 1 194 ? -29.514 -1.384 33.495 1.00 79.50 194 ALA A C 1
ATOM 1635 O O . ALA A 1 194 ? -29.301 -2.485 32.983 1.00 79.50 194 ALA A O 1
ATOM 1636 N N . ASP A 1 195 ? -30.043 -1.249 34.711 1.00 81.50 195 ASP A N 1
ATOM 1637 C CA . ASP A 1 195 ? -30.280 -2.371 35.635 1.00 81.50 195 ASP A CA 1
ATOM 1638 C C . ASP A 1 195 ? -31.260 -3.429 35.091 1.00 81.50 195 ASP A C 1
ATOM 1640 O O . ASP A 1 195 ? -31.334 -4.548 35.592 1.00 81.50 195 ASP A O 1
ATOM 1644 N N . ASN A 1 196 ? -32.018 -3.097 34.042 1.00 83.69 196 ASN A N 1
ATOM 1645 C CA . ASN A 1 196 ? -32.960 -3.989 33.368 1.00 83.69 196 ASN A CA 1
ATOM 1646 C C . ASN A 1 196 ? -32.314 -4.887 32.288 1.00 83.69 196 ASN A C 1
ATOM 1648 O O . ASN A 1 196 ? -33.033 -5.620 31.599 1.00 83.69 196 ASN A O 1
ATOM 1652 N N . VAL A 1 197 ? -30.991 -4.821 32.109 1.00 88.81 197 VAL A N 1
ATOM 1653 C CA . VAL A 1 197 ? -30.241 -5.648 31.155 1.00 88.81 197 VAL A CA 1
ATOM 1654 C C . VAL A 1 197 ? -29.460 -6.728 31.900 1.00 88.81 197 VAL A C 1
ATOM 1656 O O . VAL A 1 197 ? -28.592 -6.433 32.716 1.00 88.81 197 VAL A O 1
ATOM 1659 N N . THR A 1 198 ? -29.720 -7.996 31.587 1.00 89.19 198 THR A N 1
ATOM 1660 C CA . THR A 1 198 ? -28.984 -9.131 32.168 1.00 89.19 198 THR A CA 1
ATOM 1661 C C . THR A 1 198 ? -27.882 -9.599 31.221 1.00 89.19 198 THR A C 1
ATOM 1663 O O . THR A 1 198 ? -28.157 -9.931 30.073 1.00 89.19 198 THR A O 1
ATOM 1666 N N . VAL A 1 199 ? -26.632 -9.665 31.685 1.00 91.00 199 VAL A N 1
ATOM 1667 C CA . VAL A 1 199 ? -25.504 -10.146 30.867 1.00 91.00 199 VAL A CA 1
ATOM 1668 C C . VAL A 1 199 ? -24.874 -11.380 31.496 1.00 91.00 199 VAL A C 1
ATOM 1670 O O . VAL A 1 199 ? -24.214 -11.267 32.531 1.00 91.00 199 VAL A O 1
ATOM 1673 N N . THR A 1 200 ? -25.005 -12.536 30.850 1.00 91.88 200 THR A N 1
ATOM 1674 C CA . THR A 1 200 ? -24.376 -13.798 31.264 1.00 91.88 200 THR A CA 1
ATOM 1675 C C . THR A 1 200 ? -23.147 -14.095 30.413 1.00 91.88 200 THR A C 1
ATOM 1677 O O . THR A 1 200 ? -23.152 -13.939 29.193 1.00 91.88 200 THR A O 1
ATOM 1680 N N . THR A 1 201 ? -22.053 -14.484 31.069 1.00 91.12 201 THR A N 1
ATOM 1681 C CA . THR A 1 201 ? -20.777 -14.782 30.412 1.00 91.12 201 THR A CA 1
ATOM 1682 C C . THR A 1 201 ? -20.219 -16.114 30.895 1.00 91.12 201 THR A C 1
ATOM 1684 O O . THR A 1 201 ? -19.955 -16.305 32.081 1.00 91.12 201 THR A O 1
ATOM 1687 N N . HIS A 1 202 ? -19.994 -17.030 29.956 1.00 90.12 202 HIS A N 1
ATOM 1688 C CA . HIS A 1 202 ? -19.409 -18.344 30.197 1.00 90.12 202 HIS A CA 1
ATOM 1689 C C . HIS A 1 202 ? -18.218 -18.559 29.263 1.00 90.12 202 HIS A C 1
ATOM 1691 O O . HIS A 1 202 ? -18.371 -19.018 28.133 1.00 90.12 202 HIS A O 1
ATOM 1697 N N . MET A 1 203 ? -17.018 -18.227 29.740 1.00 86.00 203 MET A N 1
ATOM 1698 C CA . MET A 1 203 ? -15.769 -18.411 28.996 1.00 86.00 203 MET A CA 1
ATOM 1699 C C . MET A 1 203 ? -14.989 -19.584 29.593 1.00 86.00 203 MET A C 1
ATOM 1701 O O . MET A 1 203 ? -14.360 -19.443 30.640 1.00 86.00 203 MET A O 1
ATOM 1705 N N . ASN A 1 204 ? -15.056 -20.747 28.942 1.00 84.12 204 ASN A N 1
ATOM 1706 C CA . ASN A 1 204 ? -14.302 -21.939 29.327 1.00 84.12 204 ASN A CA 1
ATOM 1707 C C . ASN A 1 204 ? -13.206 -22.203 28.291 1.00 84.12 204 ASN A C 1
ATOM 1709 O O . ASN A 1 204 ? -13.385 -22.990 27.364 1.00 84.12 204 ASN A O 1
ATOM 1713 N N . VAL A 1 205 ? -12.101 -21.475 28.433 1.00 80.75 205 VAL A N 1
ATOM 1714 C CA . VAL A 1 205 ? -10.923 -21.576 27.567 1.00 80.75 205 VAL A CA 1
ATOM 1715 C C . VAL A 1 205 ? -9.717 -21.914 28.425 1.00 80.75 205 VAL A C 1
ATOM 1717 O O . VAL A 1 205 ? -9.524 -21.338 29.503 1.00 80.75 205 VAL A O 1
ATOM 1720 N N . ASN A 1 206 ? -8.895 -22.850 27.958 1.00 81.62 206 ASN A N 1
ATOM 1721 C CA . ASN A 1 206 ? -7.732 -23.268 28.714 1.00 81.62 206 ASN A CA 1
ATOM 1722 C C . ASN A 1 206 ? -6.653 -22.173 28.670 1.00 81.62 206 ASN A C 1
ATOM 1724 O O . ASN A 1 206 ? -6.226 -21.742 27.601 1.00 81.62 206 ASN A O 1
ATOM 1728 N N . LYS A 1 207 ? -6.148 -21.740 29.833 1.00 77.06 207 LYS A N 1
ATOM 1729 C CA . LYS A 1 207 ? -5.075 -20.728 29.910 1.00 77.06 207 LYS A CA 1
ATOM 1730 C C . LYS A 1 207 ? -3.773 -21.182 29.240 1.00 77.06 207 LYS A C 1
ATOM 1732 O O . LYS A 1 207 ? -2.979 -20.339 28.841 1.00 77.06 207 LYS A O 1
ATOM 1737 N N . THR A 1 208 ? -3.553 -22.491 29.118 1.00 79.19 208 THR A N 1
ATOM 1738 C CA . THR A 1 208 ? -2.415 -23.096 28.404 1.00 79.19 208 THR A CA 1
ATOM 1739 C C . THR A 1 208 ? -2.750 -23.523 26.974 1.00 79.19 208 THR A C 1
ATOM 1741 O O . THR A 1 208 ? -1.975 -24.256 26.355 1.00 79.19 208 THR A O 1
ATOM 1744 N N . SER A 1 209 ? -3.880 -23.059 26.433 1.00 79.06 209 SER A N 1
ATOM 1745 C CA . SER A 1 209 ? -4.213 -23.213 25.020 1.00 79.06 209 SER A CA 1
ATOM 1746 C C . SER A 1 209 ? -3.064 -22.752 24.123 1.00 79.06 209 SER A C 1
ATOM 1748 O O . SER A 1 209 ? -2.474 -21.690 24.326 1.00 79.06 209 SER A O 1
ATOM 1750 N N . ARG A 1 210 ? -2.763 -23.560 23.105 1.00 85.62 210 ARG A N 1
ATOM 1751 C CA . ARG A 1 210 ? -1.841 -23.203 22.015 1.00 85.62 210 ARG A CA 1
ATOM 1752 C C . ARG A 1 210 ? -2.587 -22.763 20.756 1.00 85.62 210 ARG A C 1
ATOM 1754 O O . ARG A 1 210 ? -1.965 -22.600 19.709 1.00 85.62 210 ARG A O 1
ATOM 1761 N N . THR A 1 211 ? -3.908 -22.622 20.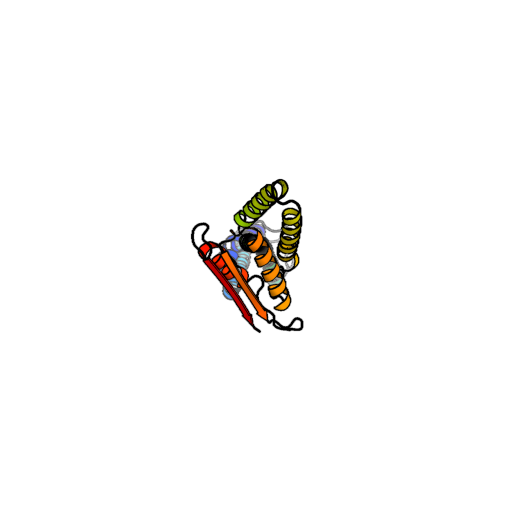840 1.00 89.38 211 THR A N 1
ATOM 1762 C CA . THR A 1 211 ? -4.754 -22.243 19.714 1.00 89.38 211 THR A CA 1
ATOM 1763 C C . THR A 1 211 ? -4.465 -20.791 19.359 1.00 89.38 211 THR A C 1
ATOM 1765 O O . THR A 1 211 ? -4.585 -19.898 20.196 1.00 89.38 211 THR A O 1
ATOM 1768 N N . MET A 1 212 ? -4.053 -20.567 18.114 1.00 90.25 212 MET A N 1
ATOM 1769 C CA . MET A 1 212 ? -3.747 -19.246 17.575 1.00 90.25 212 MET A CA 1
ATOM 1770 C C . MET A 1 212 ? -4.899 -18.808 16.679 1.00 90.25 212 MET A C 1
ATOM 1772 O O . MET A 1 212 ? -5.316 -19.561 15.798 1.00 90.25 212 MET A O 1
ATOM 1776 N N . ILE A 1 213 ? -5.408 -17.600 16.893 1.00 88.44 213 ILE A N 1
ATOM 1777 C CA . ILE A 1 213 ? -6.540 -17.046 16.145 1.00 88.44 213 ILE A CA 1
ATOM 1778 C C . ILE A 1 213 ? -6.207 -15.657 15.611 1.00 88.44 213 ILE A C 1
ATOM 1780 O O . ILE A 1 213 ? -5.268 -15.013 16.079 1.00 88.44 213 ILE A O 1
ATOM 1784 N N . ALA A 1 214 ? -6.965 -15.202 14.614 1.00 85.94 214 ALA A N 1
ATOM 1785 C CA . ALA A 1 214 ? -6.878 -13.816 14.177 1.00 85.94 214 ALA A CA 1
ATOM 1786 C C . ALA A 1 214 ? -7.323 -12.895 15.332 1.00 85.94 214 ALA A C 1
ATOM 1788 O O . ALA A 1 214 ? -8.354 -13.182 15.952 1.00 85.94 214 ALA A O 1
ATOM 1789 N N . PRO A 1 215 ? -6.571 -11.822 15.632 1.00 83.19 215 PRO A N 1
ATOM 1790 C CA . PRO A 1 215 ? -6.942 -10.887 16.689 1.00 83.19 215 PRO A CA 1
ATOM 1791 C C . PRO A 1 215 ? -8.276 -10.212 16.370 1.00 83.19 215 PRO A C 1
ATOM 1793 O O . PRO A 1 215 ? -8.604 -9.994 15.201 1.00 83.19 215 PRO A O 1
ATOM 1796 N N . LEU A 1 216 ? -9.027 -9.851 17.413 1.00 81.50 216 LEU A N 1
ATOM 1797 C CA . LEU A 1 216 ? -10.275 -9.087 17.313 1.00 81.50 216 LEU A CA 1
ATOM 1798 C C . LEU A 1 216 ? -11.389 -9.772 16.501 1.00 81.50 216 LEU A C 1
ATOM 1800 O O . LEU A 1 216 ? -12.369 -9.131 16.123 1.00 81.50 216 LEU A O 1
ATOM 1804 N N . ILE A 1 217 ? -11.301 -11.079 16.243 1.00 85.12 217 ILE A N 1
ATOM 1805 C CA . ILE A 1 217 ? -12.297 -11.781 15.422 1.00 85.12 217 ILE A CA 1
ATOM 1806 C C . ILE A 1 217 ? -13.687 -11.799 16.079 1.00 85.12 217 ILE A C 1
ATOM 1808 O O . ILE A 1 217 ? -14.707 -11.760 15.389 1.00 85.12 217 ILE A O 1
ATOM 1812 N N . PHE A 1 218 ? -13.744 -11.801 17.414 1.00 87.94 218 PHE A N 1
ATOM 1813 C CA . PHE A 1 218 ? -15.001 -11.884 18.161 1.00 87.94 218 PHE A CA 1
ATOM 1814 C C . PHE A 1 218 ? -15.589 -10.521 18.536 1.00 87.94 218 PHE A C 1
ATOM 1816 O O . PHE A 1 218 ? -16.785 -10.441 18.825 1.00 87.94 218 PHE A O 1
ATOM 1823 N N . ILE A 1 219 ? -14.786 -9.447 18.526 1.00 85.31 219 ILE A N 1
ATOM 1824 C CA . ILE A 1 219 ? -15.217 -8.140 19.048 1.00 85.31 219 ILE A CA 1
ATOM 1825 C C . ILE A 1 219 ? -16.441 -7.601 18.311 1.00 85.31 219 ILE A C 1
ATOM 1827 O O . ILE A 1 219 ? -17.353 -7.081 18.940 1.00 85.31 219 ILE A O 1
ATOM 1831 N N . SER A 1 220 ? -16.510 -7.812 16.995 1.00 84.12 220 SER A N 1
ATOM 1832 C CA . SER A 1 220 ? -17.622 -7.360 16.155 1.00 84.12 220 SER A CA 1
ATOM 1833 C C . SER A 1 220 ? -18.957 -8.018 16.530 1.00 84.12 220 SER A C 1
ATOM 1835 O O . SER A 1 220 ? -19.998 -7.360 16.540 1.00 84.12 220 SER A O 1
ATOM 1837 N N . LEU A 1 221 ? -18.939 -9.306 16.885 1.00 88.69 221 LEU A N 1
ATOM 1838 C CA . LEU A 1 221 ? -20.126 -10.044 17.323 1.00 88.69 221 LEU A CA 1
ATOM 1839 C C . LEU A 1 221 ? -20.597 -9.552 18.691 1.00 88.69 221 LEU A C 1
ATOM 1841 O O . LEU A 1 221 ? -21.790 -9.331 18.898 1.00 88.69 221 LEU A O 1
ATOM 1845 N N . ILE A 1 222 ? -19.650 -9.345 19.605 1.00 89.69 222 ILE A N 1
ATOM 1846 C CA . ILE A 1 222 ? -19.931 -8.871 20.959 1.00 89.69 222 ILE A CA 1
ATOM 1847 C C . ILE A 1 222 ? -20.451 -7.429 20.916 1.00 89.69 222 ILE A C 1
ATOM 1849 O O . ILE A 1 222 ? -21.473 -7.129 21.530 1.00 89.69 222 ILE A O 1
ATOM 1853 N N . GLU A 1 223 ? -19.818 -6.546 20.141 1.00 85.69 223 GLU A N 1
ATOM 1854 C CA . GLU A 1 223 ? -20.272 -5.166 19.937 1.00 85.69 223 GLU A CA 1
ATOM 1855 C C . GLU A 1 223 ? -21.692 -5.137 19.360 1.00 85.69 223 GLU A C 1
ATOM 1857 O O . GLU A 1 223 ? -22.542 -4.397 19.856 1.00 85.69 223 GLU A O 1
ATOM 1862 N N . ASN A 1 224 ? -21.992 -5.989 18.374 1.00 85.62 224 ASN A N 1
ATOM 1863 C CA . ASN A 1 224 ? -23.341 -6.108 17.824 1.00 85.62 224 ASN A CA 1
ATOM 1864 C C . ASN A 1 224 ? -24.363 -6.566 18.872 1.00 85.62 224 ASN A C 1
ATOM 1866 O O . ASN A 1 224 ? -25.466 -6.016 18.915 1.00 85.62 224 ASN A O 1
ATOM 1870 N N . ALA A 1 225 ? -24.003 -7.520 19.737 1.00 89.94 225 ALA A N 1
ATOM 1871 C CA . ALA A 1 225 ? -24.871 -7.971 20.821 1.00 89.94 225 ALA A CA 1
ATOM 1872 C C . ALA A 1 225 ? -25.196 -6.828 21.793 1.00 89.94 225 ALA A C 1
ATOM 1874 O O . ALA A 1 225 ? -26.359 -6.622 22.127 1.00 89.94 225 ALA A O 1
ATOM 1875 N N . PHE A 1 226 ? -24.209 -6.016 22.177 1.00 88.31 226 PHE A N 1
ATOM 1876 C CA . PHE A 1 226 ? -24.463 -4.850 23.025 1.00 88.31 226 PHE A CA 1
ATOM 1877 C C . PHE A 1 226 ? -25.203 -3.720 22.312 1.00 88.31 226 PHE A C 1
ATOM 1879 O O . PHE A 1 226 ? -25.981 -3.011 22.940 1.00 88.31 226 PHE A O 1
ATOM 1886 N N . LYS A 1 227 ? -24.981 -3.523 21.013 1.00 84.44 227 LYS A N 1
ATOM 1887 C CA . LYS A 1 227 ? -25.620 -2.447 20.250 1.00 84.44 227 LYS A CA 1
ATOM 1888 C C . LYS A 1 227 ? -27.100 -2.716 19.987 1.00 84.44 227 LYS A C 1
ATOM 1890 O O . LYS A 1 227 ? -27.900 -1.785 20.008 1.00 84.44 227 LYS A O 1
ATOM 1895 N N . HIS A 1 228 ? -27.449 -3.967 19.702 1.00 84.56 228 HIS A N 1
ATOM 1896 C CA . HIS A 1 228 ? -28.792 -4.349 19.263 1.00 84.56 228 HIS A CA 1
ATOM 1897 C C . HIS A 1 228 ? -29.574 -5.154 20.303 1.00 84.56 228 HIS A C 1
ATOM 1899 O O . HIS A 1 228 ? -30.799 -5.191 20.239 1.00 84.56 228 HIS A O 1
ATOM 1905 N N . GLY A 1 229 ? -28.887 -5.789 21.252 1.00 82.38 229 GLY A N 1
ATOM 1906 C CA . GLY A 1 229 ? -29.495 -6.655 22.259 1.00 82.38 229 GLY A CA 1
ATOM 1907 C C . GLY A 1 229 ? -29.966 -5.939 23.521 1.00 82.38 229 GLY A C 1
ATOM 1908 O O . GLY A 1 229 ? -30.615 -6.573 24.343 1.00 82.38 229 GLY A O 1
ATOM 1909 N N . VAL A 1 230 ? -29.675 -4.644 23.695 1.00 85.62 230 VAL A N 1
ATOM 1910 C CA . VAL A 1 230 ? -30.008 -3.898 24.921 1.00 85.62 230 VAL A CA 1
ATOM 1911 C C . VAL A 1 230 ? -31.140 -2.902 24.691 1.00 85.62 230 VAL A C 1
ATOM 1913 O O . VAL A 1 230 ? -31.185 -2.202 23.679 1.00 85.62 230 VAL A O 1
ATOM 1916 N N . SER A 1 231 ? -32.055 -2.809 25.655 1.00 81.75 231 SER A N 1
ATOM 1917 C CA . SER A 1 231 ? -33.132 -1.817 25.661 1.00 81.75 231 SER A CA 1
ATOM 1918 C C . SER A 1 231 ? -33.214 -1.123 27.013 1.00 81.75 231 SER A C 1
ATOM 1920 O O . SER A 1 231 ? -33.301 -1.771 28.049 1.00 81.75 231 SER A O 1
ATOM 1922 N N . SER A 1 232 ? -33.276 0.207 27.008 1.00 75.81 232 SER A N 1
ATOM 1923 C CA . SER A 1 232 ? -33.448 1.009 28.226 1.00 75.81 232 SER A CA 1
ATOM 1924 C C . SER A 1 232 ? -34.859 0.947 28.823 1.00 75.81 232 SER A C 1
ATOM 1926 O O . SER A 1 232 ? -35.058 1.389 29.946 1.00 75.81 232 SER A O 1
ATOM 1928 N N . HIS A 1 233 ? -35.840 0.408 28.091 1.00 79.75 233 HIS A N 1
ATOM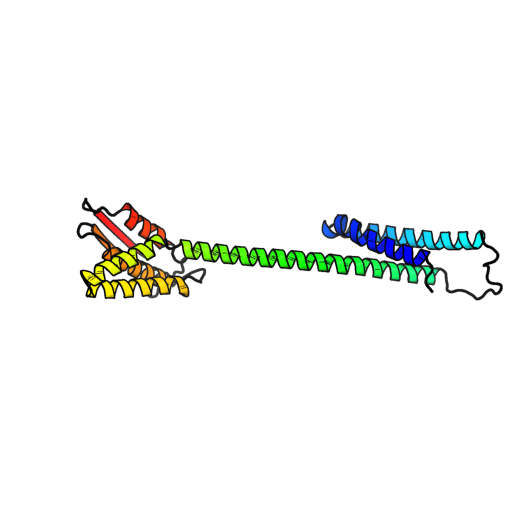 1929 C CA . HIS A 1 233 ? -37.255 0.441 28.491 1.00 79.75 233 HIS A CA 1
ATOM 1930 C C . HIS A 1 233 ? -37.863 -0.947 28.700 1.00 79.75 233 HIS A C 1
ATOM 1932 O O . HIS A 1 233 ? -38.903 -1.075 29.342 1.00 79.75 233 HIS A O 1
ATOM 1938 N N . LYS A 1 234 ? -37.251 -1.994 28.138 1.00 86.19 234 LYS A N 1
ATOM 1939 C CA . LYS A 1 234 ? -37.735 -3.374 28.237 1.00 86.19 234 LYS A CA 1
ATOM 1940 C C . LYS A 1 234 ? -36.647 -4.268 28.823 1.00 86.19 234 LYS A C 1
ATOM 1942 O O . LYS A 1 234 ? -35.480 -4.048 28.501 1.00 86.19 234 LYS A O 1
ATOM 1947 N N . PRO A 1 235 ? -37.008 -5.278 29.634 1.00 88.56 235 PRO A N 1
ATOM 1948 C CA . PRO A 1 235 ? -36.060 -6.297 30.058 1.00 88.56 235 PRO A CA 1
ATOM 1949 C C . PRO A 1 235 ? -35.367 -6.898 28.836 1.00 88.56 235 PRO A C 1
ATOM 1951 O O . PRO A 1 235 ? -36.026 -7.252 27.855 1.00 88.56 235 PRO A O 1
ATOM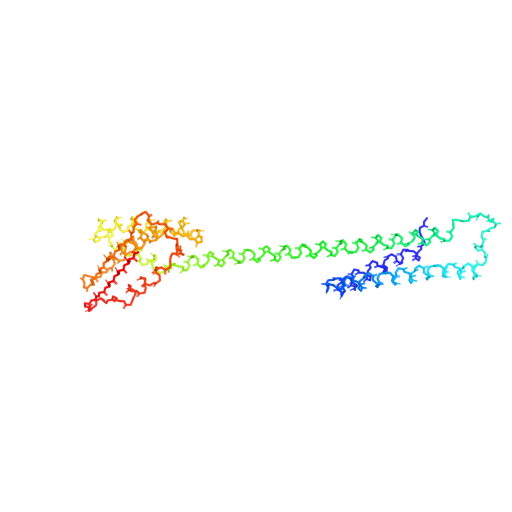 1954 N N . SER A 1 236 ? -34.044 -6.966 28.879 1.00 92.69 236 SER A N 1
ATOM 1955 C CA . SER A 1 236 ? -33.236 -7.492 27.781 1.00 92.69 236 SER A CA 1
ATOM 1956 C C . SER A 1 236 ? -32.075 -8.313 28.319 1.00 92.69 236 SER A C 1
ATOM 1958 O O . SER A 1 236 ? -31.713 -8.194 29.492 1.00 92.69 236 SER A O 1
ATOM 1960 N N . PHE A 1 237 ? -31.526 -9.195 27.487 1.00 92.12 237 PHE A N 1
ATOM 1961 C CA . PHE A 1 237 ? -30.442 -10.073 27.900 1.00 92.12 237 PHE A CA 1
ATOM 1962 C C . PHE A 1 237 ? -29.399 -10.253 26.802 1.00 92.12 237 PHE A C 1
ATOM 1964 O O . PHE A 1 237 ? -29.705 -10.185 25.612 1.00 92.12 237 PHE A O 1
ATOM 1971 N N . ILE A 1 238 ? -28.167 -10.510 27.228 1.00 92.94 238 ILE A N 1
ATOM 1972 C CA . ILE A 1 238 ? -27.055 -10.917 26.375 1.00 92.94 238 ILE A CA 1
ATOM 1973 C C . ILE A 1 238 ? -26.431 -12.151 27.016 1.00 92.94 238 ILE A C 1
ATOM 1975 O O . ILE A 1 238 ? -26.019 -12.093 28.173 1.00 92.94 238 ILE A O 1
ATOM 1979 N N . ASP A 1 239 ? -26.339 -13.241 26.257 1.00 93.50 239 ASP A N 1
ATOM 1980 C CA . ASP A 1 239 ? -25.662 -14.463 26.686 1.00 93.50 239 ASP A CA 1
ATOM 1981 C C . ASP A 1 239 ? -24.461 -14.746 25.782 1.00 93.50 239 ASP A C 1
ATOM 1983 O O . ASP A 1 239 ? -24.594 -14.845 24.560 1.00 93.50 239 ASP A O 1
ATOM 1987 N N . ILE A 1 240 ? -23.276 -14.834 26.384 1.00 92.19 240 ILE A N 1
ATOM 1988 C CA . ILE A 1 240 ? -22.013 -15.055 25.678 1.00 92.19 240 ILE A CA 1
ATOM 1989 C C . ILE A 1 240 ? -21.383 -16.326 26.229 1.00 92.19 240 ILE A C 1
ATOM 1991 O O . ILE A 1 240 ? -20.867 -16.345 27.348 1.00 92.19 240 ILE A O 1
ATOM 1995 N N . THR A 1 241 ? -21.380 -17.379 25.414 1.00 92.06 241 THR A N 1
ATOM 1996 C CA . THR A 1 241 ? -20.713 -18.644 25.734 1.00 92.06 241 THR A CA 1
ATOM 1997 C C . THR A 1 241 ? -19.590 -18.908 24.744 1.00 92.06 241 THR A C 1
ATOM 1999 O O . THR A 1 241 ? -19.816 -18.952 23.537 1.00 92.06 241 THR A O 1
ATOM 2002 N N . LEU A 1 242 ? -18.385 -19.126 25.265 1.00 86.31 242 LEU A N 1
ATOM 2003 C CA . LEU A 1 242 ? -17.199 -19.452 24.483 1.00 86.31 242 LEU A CA 1
ATOM 2004 C C . LEU A 1 242 ? -16.526 -20.682 25.093 1.00 86.31 242 LEU A C 1
ATOM 2006 O O . LEU A 1 242 ? -16.291 -20.741 26.304 1.00 86.31 242 LEU A O 1
ATOM 2010 N N . ARG A 1 243 ? -16.288 -21.693 24.257 1.00 84.81 243 ARG A N 1
ATOM 2011 C CA . ARG A 1 243 ? -15.725 -22.988 24.646 1.00 84.81 243 ARG A CA 1
ATOM 2012 C C . ARG A 1 243 ? -14.635 -23.360 23.658 1.00 84.81 243 ARG A C 1
ATOM 2014 O O . ARG A 1 243 ? -14.834 -23.200 22.454 1.00 84.81 243 ARG A O 1
ATOM 2021 N N . GLU A 1 244 ? -13.518 -23.821 24.198 1.00 78.50 244 GLU A N 1
ATOM 2022 C CA . GLU A 1 244 ? -12.434 -24.452 23.447 1.00 78.50 244 GLU A CA 1
ATOM 2023 C C . GLU A 1 244 ? -12.595 -25.975 23.426 1.00 78.50 244 GLU A C 1
ATOM 2025 O O . GLU A 1 244 ? -12.938 -26.544 24.490 1.00 78.50 244 GLU A O 1
#

Sequence (244 aa):
MRSVPEMLSFLLVFYLNYFVLIKQVLFKGKTKEFIFYNILLITGIALLMHYGYEIYRFLNPEFRPRFRRRGPSPWFFVIRNATSLLLMTGLSVAIRMSERWFKVENERKELERAKSEAELQNLKNQI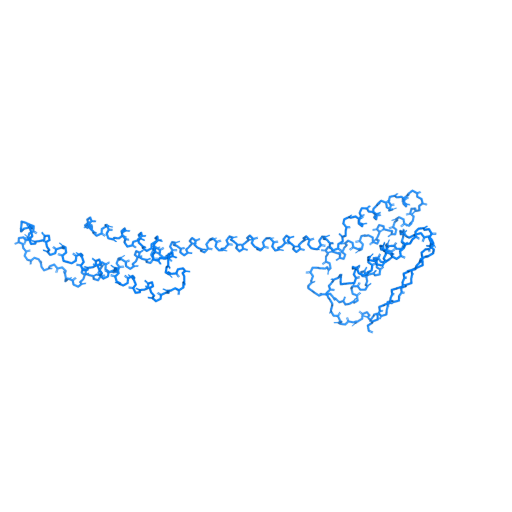SPHFLLNTLNNIYALIEFDPPKAQTAVMELSKLLRHLLYDNSQSYVPLAQEMSFIHNYIELMRIRLADNVTVTTHMNVNKTSRTMIAPLIFISLIENAFKHGVSSHKPSFIDITLRE

pLDDT: mean 84.33, std 9.87, range [48.12, 97.25]